Protein 3E8T (pdb70)

B-factor: mean 20.64, std 9.04, range [8.92, 62.77]

Secondary structure (DSSP, 8-state):
----BTT-HHHHHHHHHHHHHHHHT-BGGGTB--BTTEEEPPEEEEETTEEEEEEEEEEE-GGG-EEEEEEEETTTTEEEEEEEEEEEEEEEEEEEEEETTEE--EEEEEEEEEEEEEEEEEEEEEEEE-TTS-EEEEEEEEEEEEEEEEEEEEEESSBGGG-HHHHHHHHHHHHHTHHHHHHHHHHHHHHHHHHHHHHHHHHHHHHS-HHHHSB-

Solvent-accessible surface area: 11475 Å² total; per-residue (Å²): 106,76,115,4,87,11,102,62,37,82,33,9,24,49,4,66,47,112,30,24,48,95,29,2,60,10,51,108,148,89,46,2,75,72,0,28,58,0,68,9,92,96,34,68,23,98,72,54,27,12,77,20,40,1,100,126,1,78,22,126,14,14,131,56,2,69,17,67,55,0,104,14,27,87,189,136,85,32,2,62,8,45,29,44,15,90,9,23,2,92,6,55,0,41,11,18,41,109,4,23,147,48,98,8,72,11,74,10,94,17,95,22,99,24,106,36,18,50,20,63,31,34,3,34,4,66,78,67,134,64,115,156,37,57,58,14,0,22,13,94,153,53,86,22,81,51,49,3,107,59,48,1,65,31,29,20,77,77,1,24,144,55,69,150,138,90,18,63,76,1,42,72,29,6,56,136,44,48,72,90,10,12,128,64,13,16,140,28,28,32,76,8,11,14,102,26,32,24,118,3,42,68,76,39,19,43,87,25,33,14,66,115,30,3,66,158

Radius of gyration: 19.55 Å; Cα contacts (8 Å, |Δi|>4): 514; chains: 1; bounding box: 31×32×66 Å

Foldseek 3Di:
DQAEAQQPWVSVQVLCLVCFLVQQCFDVVLPFDRVAQDFFPWDWDQFPFKTKTFHRKTKHWRSVKHWPIWGQDPVQQKIKTKIWTKMKIKGWMFMATADNPGGKTFTGMKIKIFDTKMKIKMWHWDWDADPVRFTFTATDDMDMDIARPDFMAIDGPGMPNRDPVVVVVVRVVCRVCVRVSCVRPVVVVVCSSVVSVVVNVNSVRVPDGPVVHYPD

Nearest PDB structures (foldseek):
  3e8t-assembly1_A  TM=1.005E+00  e=1.505E-46  Epiphyas postvittana
  9ink-assembly1_B  TM=8.823E-01  e=1.222E-15  Schistocerca gregaria
  3a1z-assembly1_A  TM=8.242E-01  e=1.717E-13  Bombyx mori
  3a1z-assembly4_D  TM=8.289E-01  e=1.699E-12  Bombyx mori
  2rck-assembly1_A  TM=7.479E-01  e=4.244E-13  Galleria mellonella

Organism: Epiphyas postvittana (NCBI:txid65032)

Structure (mmCIF, N/CA/C/O backbone):
data_3E8T
#
_entry.id   3E8T
#
_cell.length_a   45.454
_cell.length_b   45.178
_cell.length_c   53.778
_cell.angle_alpha   90.000
_cell.angle_beta   108.840
_cell.angle_gamma   90.000
#
_symmetry.space_group_name_H-M   'P 1 21 1'
#
loop_
_entity.id
_entity.type
_entity.pdbx_description
1 polymer 'Takeout-like protein 1'
2 non-polymer Ubiquinone-8
3 water water
#
loop_
_atom_site.group_PDB
_atom_site.id
_atom_site.type_symbol
_atom_site.label_atom_id
_atom_site.label_alt_id
_atom_site.label_comp_id
_atom_site.label_asym_id
_atom_site.label_entity_id
_atom_site.label_seq_id
_atom_site.pdbx_PDB_ins_code
_atom_site.Cartn_x
_atom_site.Cartn_y
_atom_site.Cartn_z
_atom_site.occupancy
_atom_site.B_iso_or_equiv
_atom_site.auth_seq_id
_atom_site.auth_comp_id
_atom_site.auth_asym_id
_atom_site.auth_atom_id
_atom_site.pdbx_PDB_model_num
ATOM 1 N N . VAL A 1 5 ? -11.328 -18.506 -40.787 1.00 27.19 5 VAL A N 1
ATOM 2 C CA . VAL A 1 5 ? -11.574 -17.153 -40.240 1.00 26.86 5 VAL A CA 1
ATOM 3 C C . VAL A 1 5 ? -12.725 -16.529 -41.046 1.00 25.99 5 VAL A C 1
ATOM 4 O O . VAL A 1 5 ? -12.912 -16.788 -42.246 1.00 29.86 5 VAL A O 1
ATOM 8 N N . GLU A 1 6 ? -13.537 -15.741 -40.359 1.00 21.87 6 GLU A N 1
ATOM 9 C CA . GLU A 1 6 ? -14.568 -14.898 -41.005 1.00 21.07 6 GLU A CA 1
ATOM 10 C C . GLU A 1 6 ? -13.868 -13.802 -41.817 1.00 20.90 6 GLU A C 1
ATOM 11 O O . GLU A 1 6 ? -13.115 -12.990 -41.276 1.00 22.29 6 GLU A O 1
ATOM 17 N N . LYS A 1 7 ? -14.126 -13.762 -43.112 1.00 19.97 7 LYS A N 1
ATOM 18 C CA . LYS A 1 7 ? -13.525 -12.817 -44.021 1.00 21.45 7 LYS A CA 1
ATOM 19 C C . LYS A 1 7 ? -14.272 -11.508 -43.995 1.00 20.53 7 LYS A C 1
ATOM 20 O O . LYS A 1 7 ? -15.513 -11.492 -44.018 1.00 21.86 7 LYS A O 1
ATOM 26 N N . CYS A 1 8 ? -13.499 -10.422 -43.975 1.00 19.16 8 CYS A N 1
ATOM 27 C CA . CYS A 1 8 ? -13.980 -9.062 -43.798 1.00 19.10 8 CYS A CA 1
ATOM 28 C C . CYS A 1 8 ? -13.324 -8.145 -44.772 1.00 17.67 8 CYS A C 1
ATOM 29 O O . CYS A 1 8 ? -12.169 -8.316 -45.148 1.00 19.71 8 CYS A O 1
ATOM 32 N N . ASN A 1 9 ? -14.052 -7.100 -45.142 1.00 16.75 9 ASN A N 1
ATOM 33 C CA . ASN A 1 9 ? -13.431 -5.881 -45.636 1.00 16.68 9 ASN A CA 1
ATOM 34 C C . ASN A 1 9 ? -12.691 -5.254 -44.445 1.00 18.96 9 ASN A C 1
ATOM 35 O O . ASN A 1 9 ? -13.240 -5.157 -43.382 1.00 17.97 9 ASN A O 1
ATOM 40 N N . LEU A 1 10 ? -11.421 -4.920 -44.607 1.00 20.81 10 LEU A N 1
ATOM 41 C CA . LEU A 1 10 ? -10.606 -4.607 -43.400 1.00 21.81 10 LEU A CA 1
ATOM 42 C C . LEU A 1 10 ? -11.142 -3.395 -42.635 1.00 22.45 10 LEU A C 1
ATOM 43 O O . LEU A 1 10 ? -11.063 -3.353 -41.392 1.00 22.59 10 LEU A O 1
ATOM 48 N N . GLU A 1 11 ? -11.744 -2.430 -43.330 1.00 23.15 11 GLU A N 1
ATOM 49 C CA . GLU A 1 11 ? -12.257 -1.272 -42.597 1.00 25.35 11 GLU A CA 1
ATOM 50 C C . GLU A 1 11 ? -13.702 -1.399 -42.115 1.00 23.90 11 GLU A C 1
ATOM 51 O O . GLU A 1 11 ? -14.263 -0.442 -41.590 1.00 27.25 11 GLU A O 1
ATOM 57 N N . ASP A 1 12 ? -14.296 -2.577 -42.258 1.00 21.05 12 ASP A N 1
ATOM 58 C CA . ASP A 1 12 ? -15.590 -2.838 -41.659 1.00 20.32 12 ASP A CA 1
ATOM 59 C C . ASP A 1 12 ? -15.339 -3.279 -40.209 1.00 19.11 12 ASP A C 1
ATOM 60 O O . ASP A 1 12 ? -15.075 -4.446 -39.935 1.00 19.61 12 ASP A O 1
ATOM 65 N N . SER A 1 13 ? -15.400 -2.319 -39.302 1.00 19.12 13 SER A N 1
ATOM 66 C CA . SER A 1 13 ? -15.039 -2.584 -37.893 1.00 19.39 13 SER A CA 1
ATOM 67 C C . SER A 1 13 ? -15.964 -3.584 -37.232 1.00 19.53 13 SER A C 1
ATOM 68 O O . SER A 1 13 ? -15.526 -4.423 -36.461 1.00 18.96 13 SER A O 1
ATOM 71 N N . ALA A 1 14 ? -17.251 -3.563 -37.567 1.00 19.35 14 ALA A N 1
ATOM 72 C CA . ALA A 1 14 ? -18.159 -4.532 -36.952 1.00 19.14 14 ALA A CA 1
ATOM 73 C C . ALA A 1 14 ? -17.769 -5.967 -37.349 1.00 19.62 14 ALA A C 1
ATOM 74 O O . ALA A 1 14 ? -17.755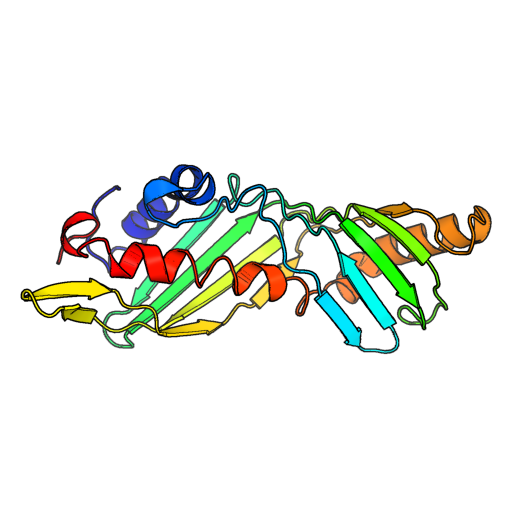 -6.874 -36.516 1.00 19.41 14 ALA A O 1
ATOM 76 N N . CYS A 1 15 ? -17.464 -6.169 -38.629 1.00 18.16 15 CYS A N 1
ATOM 77 C CA . CYS A 1 15 ? -17.024 -7.473 -39.102 1.00 17.13 15 CYS A CA 1
ATOM 78 C C . CYS A 1 15 ? -15.703 -7.862 -38.477 1.00 16.08 15 CYS A C 1
ATOM 79 O O . CYS A 1 15 ? -15.539 -9.013 -38.124 1.00 17.82 15 CYS A O 1
ATOM 82 N N . MET A 1 16 ? -14.767 -6.932 -38.468 1.00 17.15 16 MET A N 1
ATOM 83 C CA . MET A 1 16 ? -13.465 -7.261 -37.925 1.00 16.68 16 MET A CA 1
ATOM 84 C C . MET A 1 16 ? -13.504 -7.619 -36.449 1.00 16.52 16 MET A C 1
ATOM 85 O O . MET A 1 16 ? -12.771 -8.495 -35.990 1.00 17.17 16 MET A O 1
ATOM 90 N N . THR A 1 17 ? -14.364 -6.923 -35.728 1.00 15.78 17 THR A N 1
ATOM 91 C CA . THR A 1 17 ? -14.564 -7.209 -34.327 1.00 15.78 17 THR A CA 1
ATOM 92 C C . THR A 1 17 ? -15.062 -8.643 -34.140 1.00 16.66 17 THR A C 1
ATOM 93 O O . THR A 1 17 ? -14.508 -9.414 -33.343 1.00 16.55 17 THR A O 1
ATOM 97 N N . SER A 1 18 ? -16.102 -9.028 -34.903 1.00 16.64 18 SER A N 1
ATOM 98 C CA . SER A 1 18 ? -16.605 -10.390 -34.823 1.00 17.09 18 SER A CA 1
ATOM 99 C C . SER A 1 18 ? -15.560 -11.414 -35.302 1.00 16.68 18 SER A C 1
ATOM 100 O O . SER A 1 18 ? -15.481 -12.506 -34.764 1.00 17.17 18 SER A O 1
ATOM 103 N N . ALA A 1 19 ? -14.815 -11.092 -36.347 1.00 15.81 19 ALA A N 1
ATOM 104 C CA . ALA A 1 19 ? -13.831 -12.034 -36.909 1.00 16.47 19 ALA A CA 1
ATOM 105 C C . ALA A 1 19 ? -12.748 -12.303 -35.868 1.00 16.97 19 ALA A C 1
ATOM 106 O O . ALA A 1 19 ? -12.348 -13.430 -35.673 1.00 17.61 19 ALA A O 1
ATOM 108 N N . PHE A 1 20 ? -12.287 -11.254 -35.189 1.00 16.44 20 PHE A N 1
ATOM 109 C CA . PHE A 1 20 ? -11.255 -11.429 -34.158 1.00 15.87 20 PHE A CA 1
ATOM 110 C C . PHE A 1 20 ? -11.867 -12.263 -33.031 1.00 16.67 20 PHE A C 1
ATOM 111 O O . PHE A 1 20 ? -11.214 -13.191 -32.493 1.00 17.21 20 PHE A O 1
ATOM 119 N N . GLN A 1 21 ? -13.086 -11.934 -32.641 1.00 16.36 21 GLN A N 1
ATOM 120 C CA . GLN A 1 21 ? -13.754 -12.669 -31.578 1.00 16.50 21 GLN A CA 1
ATOM 121 C C . GLN A 1 21 ? -13.876 -14.170 -31.874 1.00 17.54 21 GLN A C 1
ATOM 122 O O . GLN A 1 21 ? -13.638 -14.997 -31.010 1.00 18.67 21 GLN A O 1
ATOM 128 N N A GLN A 1 22 ? -14.281 -14.539 -33.089 0.50 17.90 22 GLN A N 1
ATOM 129 N N B GLN A 1 22 ? -14.290 -14.501 -33.100 0.50 18.33 22 GLN A N 1
ATOM 130 C CA A GLN A 1 22 ? -14.536 -15.951 -33.389 0.50 18.87 22 GLN A CA 1
ATOM 131 C CA B GLN A 1 22 ? -14.552 -15.885 -33.487 0.50 18.76 22 GLN A CA 1
ATOM 132 C C A GLN A 1 22 ? -13.266 -16.742 -33.579 0.50 19.96 22 GLN A C 1
ATOM 133 C C B GLN A 1 22 ? -13.273 -16.685 -33.498 0.50 19.67 22 GLN A C 1
ATOM 134 O O A GLN A 1 22 ? -13.262 -17.953 -33.345 0.50 22.07 22 GLN A O 1
ATOM 135 O O B GLN A 1 22 ? -13.273 -17.837 -33.043 0.50 21.54 22 GLN A O 1
ATOM 146 N N . ALA A 1 23 ? -12.213 -16.075 -34.019 1.00 18.12 23 ALA A N 1
ATOM 147 C CA . ALA A 1 23 ? -10.903 -16.746 -34.164 1.00 19.55 23 ALA A CA 1
ATOM 148 C C . ALA A 1 23 ? -10.093 -16.867 -32.892 1.00 18.71 23 ALA A C 1
ATOM 149 O O . ALA A 1 23 ? -9.260 -17.771 -32.772 1.00 20.10 23 ALA A O 1
ATOM 151 N N . LEU A 1 24 ? -10.265 -15.907 -32.000 1.00 17.84 24 LEU A N 1
ATOM 152 C CA . LEU A 1 24 ? -9.437 -15.845 -30.807 1.00 17.88 24 LEU A CA 1
ATOM 153 C C . LEU A 1 24 ? -9.285 -17.180 -30.082 1.00 17.73 24 LEU A C 1
ATOM 154 O O . LEU A 1 24 ? -8.144 -17.533 -29.748 1.00 17.65 24 LEU A O 1
ATOM 159 N N . PRO A 1 25 ? -10.386 -17.864 -29.683 1.00 19.59 25 PRO A N 1
ATOM 160 C CA . PRO A 1 25 ? -10.156 -19.085 -28.871 1.00 21.82 25 PRO A CA 1
ATOM 161 C C . PRO A 1 25 ? -9.335 -20.154 -29.563 1.00 22.57 25 PRO A C 1
ATOM 162 O O . PRO A 1 25 ? -8.496 -20.822 -28.931 1.00 22.91 25 PRO A O 1
ATOM 166 N N . THR A 1 26 ? -9.515 -20.302 -30.857 1.00 22.28 26 THR A N 1
ATOM 167 C CA . THR A 1 26 ? -8.783 -21.297 -31.592 1.00 22.73 26 THR A CA 1
ATOM 168 C C . THR A 1 26 ? -7.312 -20.872 -31.716 1.00 20.13 26 THR A C 1
ATOM 169 O O . THR A 1 26 ? -6.393 -21.682 -31.553 1.00 20.97 26 THR A O 1
ATOM 173 N N . PHE A 1 27 ? -7.069 -19.589 -31.922 1.00 19.02 27 PHE A N 1
ATOM 174 C CA . PHE A 1 27 ? -5.713 -19.099 -32.020 1.00 18.36 27 PHE A CA 1
ATOM 175 C C . PHE A 1 27 ? -4.934 -19.269 -30.700 1.00 16.87 27 PHE A C 1
ATOM 176 O O . PHE A 1 27 ? -3.811 -19.771 -30.678 1.00 16.51 27 PHE A O 1
ATOM 184 N N . VAL A 1 28 ? -5.564 -18.882 -29.603 1.00 15.44 28 VAL A N 1
ATOM 185 C CA . VAL A 1 28 ? -4.861 -18.924 -28.349 1.00 16.80 28 VAL A CA 1
ATOM 186 C C . VAL A 1 28 ? -4.690 -20.346 -27.808 1.00 15.51 28 VAL A C 1
ATOM 187 O O . VAL A 1 28 ? -3.838 -20.573 -26.966 1.00 17.30 28 VAL A O 1
ATOM 191 N N . ALA A 1 29 ? -5.395 -21.313 -28.354 1.00 16.82 29 ALA A N 1
ATOM 192 C CA . ALA A 1 29 ? -5.149 -22.708 -28.032 1.00 17.45 29 ALA A CA 1
ATOM 193 C C . ALA A 1 29 ? -3.814 -23.190 -28.585 1.00 17.96 29 ALA A C 1
ATOM 194 O O . ALA A 1 29 ? -3.287 -24.199 -28.127 1.00 20.74 29 ALA A O 1
ATOM 196 N N . GLY A 1 30 ? -3.263 -22.462 -29.541 1.00 17.30 30 GLY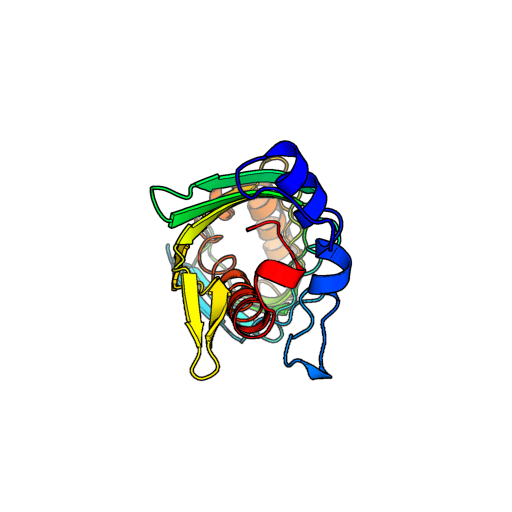 A N 1
ATOM 197 C CA . GLY A 1 30 ? -1.953 -22.781 -30.085 1.00 16.91 30 GLY A CA 1
ATOM 198 C C . GLY A 1 30 ? -2.048 -23.577 -31.375 1.00 17.63 30 GLY A C 1
ATOM 199 O O . GLY A 1 30 ? -3.061 -24.253 -31.588 1.00 17.37 30 GLY A O 1
ATOM 200 N N . LEU A 1 31 ? -1.048 -23.453 -32.243 1.00 17.28 31 LEU A N 1
ATOM 201 C CA . LEU A 1 31 ? -0.971 -24.190 -33.519 1.00 17.36 31 LEU A CA 1
ATOM 202 C C . LEU A 1 31 ? 0.470 -24.667 -33.578 1.00 18.20 31 LEU A C 1
ATOM 203 O O . LEU A 1 31 ? 1.313 -24.077 -34.230 1.00 16.36 31 LEU A O 1
ATOM 208 N N . PRO A 1 32 ? 0.768 -25.730 -32.862 1.00 19.79 32 PRO A N 1
ATOM 209 C CA . PRO A 1 32 ? 2.189 -26.096 -32.675 1.00 21.33 32 PRO A CA 1
ATOM 210 C C . PRO A 1 32 ? 2.949 -26.368 -33.959 1.00 21.27 32 PRO A C 1
ATOM 211 O O . PRO A 1 32 ? 4.097 -25.967 -34.079 1.00 20.87 32 PRO A O 1
ATOM 215 N N . ASP A 1 33 ? 2.289 -26.998 -34.914 1.00 19.89 33 ASP A N 1
ATOM 216 C CA . ASP A 1 33 ? 3.022 -27.326 -36.142 1.00 19.84 33 ASP A CA 1
ATOM 217 C C . ASP A 1 33 ? 3.383 -26.068 -36.934 1.00 19.09 33 ASP A C 1
ATOM 218 O O . ASP A 1 33 ? 4.373 -26.034 -37.679 1.00 18.39 33 ASP A O 1
ATOM 223 N N . HIS A 1 34 ? 2.624 -25.008 -36.714 1.00 16.71 34 HIS A N 1
ATOM 224 C CA . HIS A 1 34 ? 2.883 -23.721 -37.347 1.00 17.20 34 HIS A CA 1
ATOM 225 C C . HIS A 1 34 ? 3.778 -22.841 -36.519 1.00 16.88 34 HIS A C 1
ATOM 226 O O . HIS A 1 34 ? 4.008 -21.688 -36.889 1.00 18.00 34 HIS A O 1
ATOM 233 N N . GLY A 1 35 ? 4.258 -23.349 -35.389 1.00 16.31 35 GLY A N 1
ATOM 234 C CA . GLY A 1 35 ? 5.146 -22.567 -34.536 1.00 17.89 35 GLY A CA 1
ATOM 235 C C . GLY A 1 35 ? 4.439 -21.538 -33.664 1.00 17.87 35 GLY A C 1
ATOM 236 O O . GLY A 1 35 ? 5.089 -20.596 -33.224 1.00 20.22 35 GLY A O 1
ATOM 237 N N . VAL A 1 36 ? 3.134 -21.701 -33.444 1.00 16.11 36 VAL A N 1
ATOM 238 C CA . VAL A 1 36 ? 2.339 -20.784 -32.607 1.00 16.41 36 VAL A CA 1
ATOM 239 C C . VAL A 1 36 ? 2.115 -21.454 -31.271 1.00 16.63 36 VAL A C 1
ATOM 240 O O . VAL A 1 36 ? 1.425 -22.474 -31.179 1.00 16.80 36 VAL A O 1
ATOM 244 N N . GLU A 1 37 ? 2.674 -20.831 -30.246 1.00 17.54 37 GLU A N 1
ATOM 245 C CA . GLU A 1 37 ? 2.654 -21.357 -28.911 1.00 19.33 37 GLU A CA 1
ATOM 246 C C . GLU A 1 37 ? 1.265 -21.226 -28.269 1.00 17.71 37 GLU A C 1
ATOM 247 O O . GLU A 1 37 ? 0.455 -20.416 -28.698 1.00 18.59 37 GLU A O 1
ATOM 253 N N . VAL A 1 38 ? 0.967 -22.046 -27.271 1.00 17.54 38 VAL A N 1
ATOM 254 C CA . VAL A 1 38 ? -0.272 -21.925 -26.526 1.00 17.88 38 VAL A CA 1
ATOM 255 C C . VAL A 1 38 ? -0.281 -20.587 -25.768 1.00 17.02 38 VAL A C 1
ATOM 256 O O . VAL A 1 38 ? 0.692 -20.204 -25.134 1.00 17.33 38 VAL A O 1
ATOM 260 N N . MET A 1 39 ? -1.377 -19.851 -25.862 1.00 15.58 39 MET A N 1
ATOM 261 C CA . MET A 1 39 ? -1.509 -18.547 -25.194 1.00 15.91 39 MET A CA 1
ATOM 262 C C . MET A 1 39 ? -2.571 -18.520 -24.131 1.00 14.60 39 MET A C 1
ATOM 263 O O . MET A 1 39 ? -2.805 -17.483 -23.526 1.00 15.04 39 MET A O 1
ATOM 268 N N . ASP A 1 40 ? -3.224 -19.653 -23.874 1.00 15.06 40 ASP A N 1
ATOM 269 C CA . ASP A 1 40 ? -4.097 -19.815 -22.700 1.00 16.20 40 ASP A CA 1
ATOM 270 C C . ASP A 1 40 ? -4.076 -21.310 -22.383 1.00 17.60 40 ASP A C 1
ATOM 271 O O . ASP A 1 40 ? -4.726 -22.100 -23.066 1.00 20.40 40 ASP A O 1
ATOM 276 N N . VAL A 1 41 ? -3.265 -21.736 -21.431 1.00 16.38 41 VAL A N 1
ATOM 277 C CA . VAL A 1 41 ? -2.496 -20.939 -20.479 1.00 14.67 41 VAL A CA 1
ATOM 278 C C . VAL A 1 41 ? -1.208 -20.521 -21.136 1.00 14.11 41 VAL A C 1
ATOM 279 O O . VAL A 1 41 ? -0.522 -21.332 -21.761 1.00 16.23 41 VAL A O 1
ATOM 283 N N . LEU A 1 42 ? -0.880 -19.250 -21.058 1.00 13.36 42 LEU A N 1
ATOM 284 C CA . LEU A 1 42 ? 0.372 -18.712 -21.575 1.00 13.23 42 LEU A CA 1
ATOM 285 C C . LEU A 1 42 ? 1.482 -18.843 -20.566 1.00 13.19 42 LEU A C 1
ATOM 286 O O . LEU A 1 42 ? 1.333 -18.399 -19.441 1.00 13.39 42 LEU A O 1
ATOM 291 N N . ASP A 1 43 ? 2.583 -19.480 -20.983 1.00 13.89 43 ASP A N 1
ATOM 292 C CA A ASP A 1 43 ? 3.772 -19.533 -20.162 0.50 13.59 43 ASP A CA 1
ATOM 293 C CA B ASP A 1 43 ? 3.787 -19.512 -20.166 0.50 13.68 43 ASP A CA 1
ATOM 294 C C . ASP A 1 43 ? 4.553 -18.236 -20.338 1.00 14.87 43 ASP A C 1
ATOM 295 O O . ASP A 1 43 ? 4.845 -17.818 -21.438 1.00 17.56 43 ASP A O 1
ATOM 304 N N . LEU A 1 44 ? 4.837 -17.580 -19.235 1.00 13.42 44 LEU A N 1
ATOM 305 C CA . LEU A 1 44 ? 5.629 -16.361 -19.243 1.00 14.18 44 LEU A CA 1
ATOM 306 C C . LEU A 1 44 ? 7.086 -16.703 -19.013 1.00 15.58 44 LEU A C 1
ATOM 307 O O . LEU A 1 44 ? 7.400 -17.510 -18.135 1.00 17.51 44 LEU A O 1
ATOM 312 N N . ASP A 1 45 ? 7.987 -16.067 -19.728 1.00 14.34 45 ASP A N 1
ATOM 313 C CA . ASP A 1 45 ? 9.387 -16.239 -19.430 1.00 14.52 45 ASP A CA 1
ATOM 314 C C . ASP A 1 45 ? 9.656 -15.645 -18.043 1.00 13.72 45 ASP A C 1
ATOM 315 O O . ASP A 1 45 ? 8.994 -14.722 -17.608 1.00 16.02 45 ASP A O 1
ATOM 320 N N . ASP A 1 46 ? 10.654 -16.162 -17.363 1.00 14.77 46 ASP A N 1
ATOM 321 C CA . ASP A 1 46 ? 11.046 -15.664 -16.059 1.00 15.44 46 ASP A CA 1
ATOM 322 C C . ASP A 1 46 ? 11.347 -14.200 -16.147 1.00 15.37 46 ASP A C 1
ATOM 323 O O . ASP A 1 46 ? 11.970 -13.746 -17.123 1.00 18.59 46 ASP A O 1
ATOM 328 N N . PHE A 1 47 ? 10.870 -13.420 -15.181 1.00 13.99 47 PHE A N 1
ATOM 329 C CA . PHE A 1 47 ? 11.137 -11.995 -15.223 1.00 14.95 47 PHE A CA 1
ATOM 330 C C . PHE A 1 47 ? 11.271 -11.425 -13.829 1.00 13.53 47 PHE A C 1
ATOM 331 O O . PHE A 1 47 ? 10.892 -12.055 -12.859 1.00 12.97 47 PHE A O 1
ATOM 339 N N . ALA A 1 48 ? 11.809 -10.221 -13.794 1.00 13.95 48 ALA A N 1
ATOM 340 C CA . ALA A 1 48 ? 11.986 -9.508 -12.553 1.00 13.66 48 ALA A CA 1
ATOM 341 C C . ALA A 1 48 ? 11.787 -8.029 -12.777 1.00 12.90 48 ALA A C 1
ATOM 342 O O . ALA A 1 48 ? 11.942 -7.527 -13.911 1.00 15.69 48 ALA A O 1
ATOM 344 N N . PHE A 1 49 ? 11.457 -7.303 -11.710 1.00 12.53 49 PHE A N 1
ATOM 345 C CA . PHE A 1 49 ? 11.441 -5.855 -11.773 1.00 12.61 49 PHE A CA 1
ATOM 346 C C . PHE A 1 49 ? 11.821 -5.271 -10.416 1.00 12.81 49 PHE A C 1
ATOM 347 O O . PHE A 1 49 ? 11.757 -5.943 -9.406 1.00 13.22 49 PHE A O 1
ATOM 355 N N . ASP A 1 50 ? 12.294 -4.037 -10.462 1.00 13.23 50 ASP A N 1
ATOM 356 C CA . ASP A 1 50 ? 12.668 -3.278 -9.298 1.00 12.92 50 ASP A CA 1
ATOM 357 C C . ASP A 1 50 ? 12.077 -1.892 -9.565 1.00 13.29 50 ASP A C 1
ATOM 358 O O . ASP A 1 50 ? 12.620 -1.112 -10.347 1.00 14.85 50 ASP A O 1
ATOM 363 N N . LEU A 1 51 ? 10.916 -1.631 -8.976 1.00 11.84 51 LEU A N 1
ATOM 364 C CA . LEU A 1 51 ? 10.109 -0.437 -9.218 1.00 11.69 51 LEU A CA 1
ATOM 365 C C . LEU A 1 51 ? 9.484 0.078 -7.948 1.00 11.29 51 LEU A C 1
ATOM 366 O O . LEU A 1 51 ? 8.940 -0.699 -7.163 1.00 11.63 51 LEU A O 1
ATOM 371 N N . SER A 1 52 ? 9.550 1.386 -7.727 1.00 12.24 52 SER A N 1
ATOM 372 C CA . SER A 1 52 ? 8.864 2.000 -6.619 1.00 13.29 52 SER A CA 1
ATOM 373 C C . SER A 1 52 ? 9.215 1.391 -5.267 1.00 14.05 52 SER A C 1
ATOM 374 O O . SER A 1 52 ? 8.405 1.397 -4.357 1.00 15.61 52 SER A O 1
ATOM 377 N N . GLY A 1 53 ? 10.433 0.875 -5.139 1.00 12.23 53 GLY A N 1
ATOM 378 C CA . GLY A 1 53 ? 10.859 0.265 -3.900 1.00 12.84 53 GLY A CA 1
ATOM 379 C C . GLY A 1 53 ? 10.601 -1.237 -3.755 1.00 11.40 53 GLY A C 1
ATOM 380 O O . GLY A 1 53 ? 11.053 -1.798 -2.770 1.00 11.65 53 GLY A O 1
ATOM 381 N N . LEU A 1 54 ? 9.885 -1.833 -4.697 1.00 10.89 54 LEU A N 1
ATOM 382 C CA . LEU A 1 54 ? 9.589 -3.255 -4.686 1.00 10.29 54 LEU A CA 1
ATOM 383 C C . LEU A 1 54 ? 10.536 -3.991 -5.614 1.00 9.64 54 LEU A C 1
ATOM 384 O O . LEU A 1 54 ? 10.628 -3.649 -6.798 1.00 11.63 54 LEU A O 1
ATOM 389 N N . GLN A 1 55 ? 11.196 -5.015 -5.089 1.00 10.00 55 GLN A N 1
ATOM 390 C CA . GLN A 1 55 ? 11.919 -5.965 -5.897 1.00 9.70 55 GLN A CA 1
ATOM 391 C C . GLN A 1 55 ? 11.117 -7.248 -6.021 1.00 10.23 55 GLN A C 1
ATOM 392 O O . GLN A 1 55 ? 10.801 -7.866 -5.011 1.00 12.00 55 GLN A O 1
ATOM 398 N N . PHE A 1 56 ? 10.763 -7.619 -7.245 1.00 10.13 56 PHE A N 1
ATOM 399 C CA . PHE A 1 56 ? 9.873 -8.737 -7.502 1.00 10.10 56 PHE A CA 1
ATOM 400 C C . PHE A 1 56 ? 10.430 -9.630 -8.584 1.00 10.53 56 PHE A C 1
ATOM 401 O O . PHE A 1 56 ? 10.989 -9.136 -9.557 1.00 13.36 56 PHE A O 1
ATOM 409 N N . THR A 1 57 ? 10.274 -10.942 -8.411 1.00 9.95 57 THR A N 1
ATOM 410 C CA . THR A 1 57 ? 10.583 -11.889 -9.452 1.00 10.70 57 THR A CA 1
ATOM 411 C C . THR A 1 57 ? 9.403 -12.841 -9.623 1.00 10.56 57 THR A C 1
ATOM 412 O O . THR A 1 57 ? 8.688 -13.149 -8.652 1.00 10.84 57 THR A O 1
ATOM 416 N N . LEU A 1 58 ? 9.207 -13.320 -10.856 1.00 10.54 58 LEU A N 1
ATOM 417 C CA . LEU A 1 58 ? 8.232 -14.362 -11.113 1.00 11.28 58 LEU A CA 1
ATOM 418 C C . LEU A 1 58 ? 8.829 -15.385 -12.051 1.00 12.17 58 LEU A C 1
ATOM 419 O O . LEU A 1 58 ? 9.276 -15.030 -13.161 1.00 13.13 58 LEU A O 1
ATOM 424 N N . LYS A 1 59 ? 8.834 -16.629 -11.582 1.00 11.79 59 LYS A N 1
ATOM 425 C CA . LYS A 1 59 ? 9.334 -17.744 -12.380 1.00 12.77 59 LYS A CA 1
ATOM 426 C C . LYS A 1 59 ? 8.168 -18.713 -12.582 1.00 11.64 59 LYS A C 1
ATOM 427 O O . LYS A 1 59 ? 7.252 -18.776 -11.769 1.00 12.43 59 LYS A O 1
ATOM 433 N N . GLU A 1 60 ? 8.220 -19.482 -13.659 1.00 12.74 60 GLU A N 1
ATOM 434 C CA A GLU A 1 60 ? 7.118 -20.404 -13.935 0.50 14.13 60 GLU A CA 1
ATOM 435 C CA B GLU A 1 60 ? 7.125 -20.350 -14.082 0.50 14.12 60 GLU A CA 1
ATOM 436 C C . GLU A 1 60 ? 5.803 -19.638 -14.101 1.00 12.94 60 GLU A C 1
ATOM 437 O O . GLU A 1 60 ? 4.756 -20.162 -13.744 1.00 14.46 60 GLU A O 1
ATOM 448 N N . GLY A 1 61 ? 5.877 -18.417 -14.605 1.00 13.22 61 GLY A N 1
ATOM 449 C CA . GLY A 1 61 ? 4.674 -17.619 -14.653 1.00 12.34 61 GLY A CA 1
ATOM 450 C C . GLY A 1 61 ? 3.678 -18.141 -15.671 1.00 11.84 61 GLY A C 1
ATOM 451 O O . GLY A 1 61 ? 4.056 -18.659 -16.719 1.00 12.80 61 GLY A O 1
ATOM 452 N N . LYS A 1 62 ? 2.404 -17.998 -15.350 1.00 11.56 62 LYS A N 1
ATOM 453 C CA . LYS A 1 62 ? 1.316 -18.453 -16.161 1.00 12.75 62 LYS A CA 1
ATOM 454 C C . LYS A 1 62 ? 0.218 -17.414 -16.202 1.00 13.57 62 LYS A C 1
ATOM 455 O O . LYS A 1 62 ? -0.187 -16.917 -15.165 1.00 16.32 62 LYS A O 1
ATOM 461 N N . LEU A 1 63 ? -0.289 -17.155 -17.386 1.00 12.90 63 LEU A N 1
ATOM 462 C CA . LEU A 1 63 ? -1.432 -16.250 -17.583 1.00 12.17 63 LEU A CA 1
ATOM 463 C C . LEU A 1 63 ? -2.602 -17.053 -18.132 1.00 12.78 63 LEU A C 1
ATOM 464 O O . LEU A 1 63 ? -2.493 -17.627 -19.222 1.00 13.87 63 LEU A O 1
ATOM 469 N N . LYS A 1 64 ? -3.698 -17.096 -17.366 1.00 13.26 64 LYS A N 1
ATOM 470 C CA . LYS A 1 64 ? -4.902 -17.779 -17.778 1.00 14.67 64 LYS A CA 1
ATOM 471 C C . LYS A 1 64 ? -5.977 -16.765 -18.036 1.00 14.13 64 LYS A C 1
ATOM 472 O O . LYS A 1 64 ? -6.108 -15.789 -17.303 1.00 15.22 64 LYS A O 1
ATOM 478 N N . GLY A 1 65 ? -6.768 -16.994 -19.073 1.00 14.57 65 GLY A N 1
ATOM 479 C CA . GLY A 1 65 ? -7.983 -16.254 -19.323 1.00 15.30 65 GLY A CA 1
ATOM 480 C C . GLY A 1 65 ? -8.134 -15.651 -20.698 1.00 14.73 65 GLY A C 1
ATOM 481 O O . GLY A 1 65 ? -9.244 -15.206 -21.057 1.00 15.62 65 GLY A O 1
ATOM 482 N N . LEU A 1 66 ? -7.073 -15.637 -21.525 1.00 14.73 66 LEU A N 1
ATOM 483 C CA A LEU A 1 66 ? -7.194 -15.015 -22.854 0.50 16.01 66 LEU A CA 1
ATOM 484 C CA B LEU A 1 66 ? -7.207 -15.024 -22.861 0.50 15.80 66 LEU A CA 1
ATOM 485 C C . LEU A 1 66 ? -8.262 -15.690 -23.728 1.00 16.14 66 LEU A C 1
ATOM 486 O O . LEU A 1 66 ? -8.858 -15.034 -24.552 1.00 16.98 66 LEU A O 1
ATOM 495 N N . LYS A 1 67 ? -8.502 -16.986 -23.547 1.00 15.84 67 LYS A N 1
ATOM 496 C CA A LYS A 1 67 ? -9.511 -17.718 -24.343 0.50 17.91 67 LYS A CA 1
ATOM 497 C CA B LYS A 1 67 ? -9.471 -17.633 -24.448 0.50 17.56 67 LYS A CA 1
ATOM 498 C C . LYS A 1 67 ? -10.871 -17.065 -24.208 1.00 17.98 67 LYS A C 1
ATOM 499 O O . LYS A 1 67 ? -11.712 -17.170 -25.109 1.00 19.59 67 LYS A O 1
ATOM 510 N N . GLY A 1 68 ? -11.123 -16.480 -23.040 1.00 17.08 68 GLY A N 1
ATOM 511 C CA . GLY A 1 68 ? -12.409 -15.898 -22.673 1.00 17.31 68 GLY A CA 1
ATOM 512 C C . GLY A 1 68 ? -12.534 -14.418 -22.904 1.00 16.93 68 GLY A C 1
ATOM 513 O O . GLY A 1 68 ? -13.527 -13.800 -22.502 1.00 19.75 68 GLY A O 1
ATOM 514 N N . ALA A 1 69 ? -11.536 -13.838 -23.559 1.00 15.24 69 ALA A N 1
ATOM 515 C CA . ALA A 1 69 ? -11.556 -12.412 -23.790 1.00 15.44 69 ALA A CA 1
ATOM 516 C C . ALA A 1 69 ? -12.707 -11.999 -24.700 1.00 14.67 69 ALA A C 1
ATOM 517 O O . ALA A 1 69 ? -13.072 -12.742 -25.609 1.00 16.39 69 ALA A O 1
ATOM 519 N N . VAL A 1 70 ? -13.253 -10.820 -24.416 1.00 14.21 70 VAL A N 1
ATOM 520 C CA . VAL A 1 70 ? -14.326 -10.210 -25.205 1.00 14.36 70 VAL A CA 1
ATOM 521 C C . VAL A 1 70 ? -13.698 -9.082 -25.993 1.00 14.58 70 VAL A C 1
ATOM 522 O O . VAL A 1 70 ? -13.094 -8.168 -25.423 1.00 16.43 70 VAL A O 1
ATOM 526 N N . ILE A 1 71 ? -13.811 -9.135 -27.323 1.00 15.21 71 ILE A N 1
ATOM 527 C CA . ILE A 1 71 ? -13.310 -8.110 -28.194 1.00 15.68 71 ILE A CA 1
ATOM 528 C C . ILE A 1 71 ? -14.347 -7.011 -28.293 1.00 16.50 71 ILE A C 1
ATOM 529 O O . ILE A 1 71 ? -15.449 -7.230 -28.785 1.00 18.48 71 ILE A O 1
ATOM 534 N N . ASP A 1 72 ? -14.004 -5.811 -27.859 1.00 15.41 72 ASP A N 1
ATOM 535 C CA . ASP A 1 72 ? -14.909 -4.685 -27.866 1.00 16.92 72 ASP A CA 1
ATOM 536 C C . ASP A 1 72 ? -14.916 -3.973 -29.192 1.00 17.24 72 ASP A C 1
ATOM 537 O O . ASP A 1 72 ? -15.990 -3.551 -29.655 1.00 19.71 72 ASP A O 1
ATOM 542 N N . ASN A 1 73 ? -13.756 -3.829 -29.811 1.00 16.90 73 ASN A N 1
ATOM 543 C CA . ASN A 1 73 ? -13.629 -3.155 -31.071 1.00 16.67 73 ASN A CA 1
ATOM 544 C C . ASN A 1 73 ? -12.316 -3.458 -31.758 1.00 15.57 73 ASN A C 1
ATOM 545 O O . ASN A 1 73 ? -11.309 -3.566 -31.096 1.00 16.73 73 ASN A O 1
ATOM 550 N N . VAL A 1 74 ? -12.355 -3.532 -33.085 1.00 16.58 74 VAL A N 1
ATOM 551 C CA . VAL A 1 74 ? -11.190 -3.602 -33.942 1.00 16.35 74 VAL A CA 1
ATOM 552 C C . VAL A 1 74 ? -11.334 -2.517 -34.995 1.00 16.19 74 VAL A C 1
ATOM 553 O O . VAL A 1 74 ? -12.370 -2.485 -35.687 1.00 20.38 74 VAL A O 1
ATOM 557 N N . LYS A 1 75 ? -10.372 -1.594 -35.065 1.00 18.03 75 LYS A N 1
ATOM 558 C CA . LYS A 1 75 ? -10.359 -0.528 -36.079 1.00 19.04 75 LYS A CA 1
ATOM 559 C C . LYS A 1 75 ? -9.048 -0.626 -36.815 1.00 18.22 75 LYS A C 1
ATOM 560 O O . LYS A 1 75 ? -7.950 -0.416 -36.257 1.00 19.21 75 LYS A O 1
ATOM 566 N N . TRP A 1 76 ? -9.153 -1.052 -38.056 1.00 20.16 76 TRP A N 1
ATOM 567 C CA . TRP A 1 76 ? -8.042 -1.243 -38.910 1.00 22.12 76 TRP A CA 1
ATOM 568 C C . TRP A 1 76 ? -7.996 0.007 -39.776 1.00 24.06 76 TRP A C 1
ATOM 569 O O . TRP A 1 76 ? -8.949 0.271 -40.505 1.00 26.23 76 TRP A O 1
ATOM 580 N N . ASP A 1 77 ? -6.950 0.815 -39.638 1.00 25.79 77 ASP A N 1
ATOM 581 C CA . ASP A 1 77 ? -6.796 2.072 -40.361 1.00 27.95 77 ASP A CA 1
ATOM 582 C C . ASP A 1 77 ? -5.789 1.930 -41.495 1.00 28.71 77 ASP A C 1
ATOM 583 O O . ASP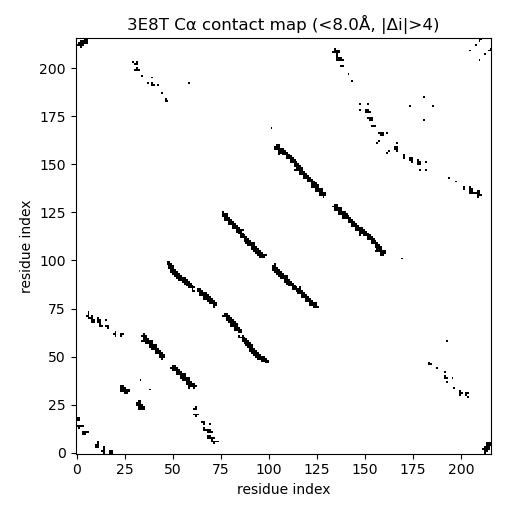 A 1 77 ? -4.585 1.970 -41.266 1.00 27.13 77 ASP A O 1
ATOM 588 N N . LEU A 1 78 ? -6.288 1.790 -42.721 1.00 29.51 78 LEU A N 1
ATOM 589 C CA . LEU A 1 78 ? -5.430 1.590 -43.893 1.00 31.06 78 LEU A CA 1
ATOM 590 C C . LEU A 1 78 ? -4.540 2.798 -44.233 1.00 31.81 78 LEU A C 1
ATOM 591 O O . LEU A 1 78 ? -3.483 2.623 -44.838 1.00 35.39 78 LEU A O 1
ATOM 596 N N . LYS A 1 79 ? -4.919 4.001 -43.812 1.00 32.89 79 LYS A N 1
ATOM 597 C CA . LYS A 1 79 ? -4.131 5.207 -44.107 1.00 33.21 79 LYS A CA 1
ATOM 598 C C . LYS A 1 79 ? -2.877 5.324 -43.230 1.00 33.19 79 LYS A C 1
ATOM 599 O O . LYS A 1 79 ? -1.760 5.552 -43.722 1.00 31.84 79 LYS A O 1
ATOM 605 N N . LYS A 1 80 ? -3.079 5.142 -41.926 1.00 30.83 80 LYS A N 1
ATOM 606 C CA . LYS A 1 80 ? -2.018 5.186 -40.947 1.00 29.92 80 LYS A CA 1
ATOM 607 C C . LYS A 1 80 ? -1.243 3.860 -40.874 1.00 26.11 80 LYS A C 1
ATOM 608 O O . LYS A 1 80 ? -0.137 3.833 -40.336 1.00 26.81 80 LYS A O 1
ATOM 614 N N . LYS A 1 81 ? -1.827 2.805 -41.428 1.00 23.66 81 LYS A N 1
ATOM 615 C CA . LYS A 1 81 ? -1.346 1.429 -41.325 1.00 22.87 81 LYS A CA 1
ATOM 616 C C . LYS A 1 81 ? -1.154 1.025 -39.862 1.00 19.11 81 LYS A C 1
ATOM 617 O O . LYS A 1 81 ? -0.105 0.550 -39.434 1.00 16.92 81 LYS A O 1
ATOM 623 N N . ASN A 1 82 ? -2.198 1.254 -39.093 1.00 17.87 82 ASN A N 1
ATOM 624 C CA . ASN A 1 82 ? -2.255 0.852 -37.688 1.00 18.52 82 ASN A CA 1
ATOM 625 C C . ASN A 1 82 ? -3.563 0.093 -37.483 1.00 16.90 82 ASN A C 1
ATOM 626 O O . ASN A 1 82 ? -4.536 0.302 -38.197 1.00 18.30 82 ASN A O 1
ATOM 631 N N . ILE A 1 83 ? -3.564 -0.773 -36.477 1.00 16.43 83 ILE A N 1
ATOM 632 C CA . ILE A 1 83 ? -4.734 -1.521 -36.038 1.00 16.86 83 ILE A CA 1
ATOM 633 C C . ILE A 1 83 ? -4.924 -1.236 -34.547 1.00 16.28 83 ILE A C 1
ATOM 634 O O . ILE A 1 83 ? -3.972 -1.396 -33.793 1.00 16.04 83 ILE A O 1
ATOM 639 N N . GLU A 1 84 ? -6.122 -0.829 -34.133 1.00 16.46 84 GLU A N 1
ATOM 640 C CA . GLU A 1 84 ? -6.444 -0.631 -32.725 1.00 17.83 84 GLU A CA 1
ATOM 641 C C . GLU A 1 84 ? -7.429 -1.684 -32.299 1.00 16.23 84 GLU A C 1
ATOM 642 O O . GLU A 1 84 ? -8.486 -1.840 -32.936 1.00 18.72 84 GLU A O 1
ATOM 648 N N . VAL A 1 85 ? -7.076 -2.415 -31.225 1.00 15.27 85 VAL A N 1
ATOM 649 C CA . VAL A 1 85 ? -7.898 -3.471 -30.671 1.00 16.04 85 VAL A CA 1
ATOM 650 C C . VAL A 1 85 ? -8.174 -3.161 -29.192 1.00 16.17 85 VAL A C 1
ATOM 651 O O . VAL A 1 85 ? -7.246 -2.984 -28.391 1.00 17.33 85 VAL A O 1
ATOM 655 N N . ASP A 1 86 ? -9.454 -3.086 -28.860 1.00 15.50 86 ASP A N 1
ATOM 656 C CA . ASP A 1 86 ? -9.902 -2.889 -27.490 1.00 14.58 86 ASP A CA 1
ATOM 657 C C . ASP A 1 86 ? -10.583 -4.170 -27.053 1.00 14.34 86 ASP A C 1
ATOM 658 O O . ASP A 1 86 ? -11.444 -4.690 -27.759 1.00 15.94 86 ASP A O 1
ATOM 663 N N . PHE A 1 87 ? -10.182 -4.724 -25.915 1.00 14.24 87 PHE A N 1
ATOM 664 C CA . PHE A 1 87 ? -10.810 -5.932 -25.402 1.00 13.39 87 PHE A CA 1
ATOM 665 C C . PHE A 1 87 ? -10.754 -5.970 -23.888 1.00 12.70 87 PHE A C 1
ATOM 666 O O . PHE A 1 87 ? -10.053 -5.166 -23.272 1.00 13.95 87 PHE A O 1
ATOM 674 N N . HIS A 1 88 ? -11.463 -6.911 -23.301 1.00 13.23 88 HIS A N 1
ATOM 675 C CA . HIS A 1 88 ? -11.427 -7.079 -21.867 1.00 14.06 88 HIS A CA 1
ATOM 676 C C . HIS A 1 88 ? -11.607 -8.520 -21.477 1.00 14.55 88 HIS A C 1
ATOM 677 O O . HIS A 1 88 ? -12.050 -9.347 -22.278 1.00 15.53 88 HIS A O 1
ATOM 684 N N . LEU A 1 89 ? -11.194 -8.838 -20.239 1.00 14.37 89 LEU A N 1
ATOM 685 C CA . LEU A 1 89 ? -11.276 -10.205 -19.743 1.00 14.56 89 LEU A CA 1
ATOM 686 C C . LEU A 1 89 ? -11.070 -10.249 -18.242 1.00 13.92 89 LEU A C 1
ATOM 687 O O . LEU A 1 89 ? -10.659 -9.249 -17.645 1.00 14.62 89 LEU A O 1
ATOM 692 N N . ASP A 1 90 ? -11.444 -11.366 -17.651 1.00 15.48 90 ASP A N 1
ATOM 693 C CA . ASP A 1 90 ? -10.943 -11.773 -16.360 1.00 14.24 90 ASP A CA 1
ATOM 694 C C . ASP A 1 90 ? -9.734 -12.630 -16.566 1.00 14.94 90 ASP A C 1
ATOM 695 O O . ASP A 1 90 ? -9.709 -13.435 -17.484 1.00 18.50 90 ASP A O 1
ATOM 700 N N . ALA A 1 91 ? -8.709 -12.465 -15.733 1.00 14.48 91 ALA A N 1
ATOM 701 C CA . ALA A 1 91 ? -7.494 -13.239 -15.915 1.00 13.87 91 ALA A CA 1
ATOM 702 C C . ALA A 1 91 ? -6.897 -13.601 -14.592 1.00 13.88 91 ALA A C 1
ATOM 703 O O . ALA A 1 91 ? -7.212 -13.002 -13.565 1.00 14.41 91 ALA A O 1
ATOM 705 N N . THR A 1 92 ? -6.028 -14.589 -14.635 1.00 12.17 92 THR A N 1
ATOM 706 C CA A THR A 1 92 ? -5.259 -14.955 -13.463 0.50 12.35 92 THR A CA 1
ATOM 707 C CA B THR A 1 92 ? -5.263 -14.950 -13.484 0.50 12.50 92 THR A CA 1
ATOM 708 C C . THR A 1 92 ? -3.793 -15.039 -13.867 1.00 11.84 92 THR A C 1
ATOM 709 O O . THR A 1 92 ? -3.468 -15.521 -14.942 1.00 13.17 92 THR A O 1
ATOM 716 N N . VAL A 1 93 ? -2.924 -14.564 -12.990 1.00 11.66 93 VAL A N 1
ATOM 717 C CA . VAL A 1 93 ? -1.463 -14.701 -13.135 1.00 12.17 93 VAL A CA 1
ATOM 718 C C . VAL A 1 93 ? -0.953 -15.512 -11.951 1.00 11.61 93 VAL A C 1
ATOM 719 O O . VAL A 1 93 ? -1.256 -15.183 -10.812 1.00 12.03 93 VAL A O 1
ATOM 723 N N . LYS A 1 94 ? -0.252 -16.588 -12.255 1.00 12.14 94 LYS A N 1
ATOM 724 C CA . LYS A 1 94 ? 0.284 -17.475 -11.250 1.00 12.82 94 LYS A CA 1
ATOM 725 C C . LYS A 1 94 ? 1.758 -17.684 -11.441 1.00 12.30 94 LYS A C 1
ATOM 726 O O . LYS A 1 94 ? 2.287 -17.462 -12.519 1.00 13.64 94 LYS A O 1
ATOM 732 N N . GLY A 1 95 ? 2.431 -18.138 -10.404 1.00 11.60 95 GLY A N 1
ATOM 733 C CA . GLY A 1 95 ? 3.814 -18.532 -10.539 1.00 12.09 95 GLY A CA 1
ATOM 734 C C . GLY A 1 95 ? 4.550 -18.491 -9.225 1.00 10.74 95 GLY A C 1
ATOM 735 O O . GLY A 1 95 ? 3.956 -18.243 -8.181 1.00 11.49 95 GLY A O 1
ATOM 736 N N . HIS A 1 96 ? 5.840 -18.791 -9.279 1.00 10.10 96 HIS A N 1
ATOM 737 C CA . HIS A 1 96 ? 6.703 -18.753 -8.113 1.00 10.55 96 HIS A CA 1
ATOM 738 C C . HIS A 1 96 ? 7.312 -17.377 -8.006 1.00 9.70 96 HIS A C 1
ATOM 739 O O . HIS A 1 96 ? 8.065 -16.959 -8.909 1.00 10.92 96 HIS A O 1
ATOM 746 N N . TYR A 1 97 ? 6.937 -16.637 -6.962 1.00 9.87 97 TYR A N 1
ATOM 747 C CA . TYR A 1 97 ? 7.389 -15.253 -6.818 1.00 9.96 97 TYR A CA 1
ATOM 748 C C . TYR A 1 97 ? 8.394 -15.109 -5.692 1.00 9.70 97 TYR A C 1
ATOM 749 O O . TYR A 1 97 ? 8.463 -15.918 -4.777 1.00 10.35 97 TYR A O 1
ATOM 758 N N . THR A 1 98 ? 9.149 -14.015 -5.813 1.00 9.86 98 THR A N 1
ATOM 759 C CA . THR A 1 98 ? 9.880 -13.494 -4.670 1.00 10.77 98 THR A CA 1
ATOM 760 C C . THR A 1 98 ? 9.584 -12.017 -4.563 1.00 10.57 98 THR A C 1
ATOM 761 O O . THR A 1 98 ? 9.327 -11.350 -5.576 1.00 10.84 98 THR A O 1
ATOM 765 N N . ALA A 1 99 ? 9.598 -11.507 -3.340 1.00 9.86 99 ALA A N 1
ATOM 766 C CA . ALA A 1 99 ? 9.385 -10.102 -3.097 1.00 11.14 99 ALA A CA 1
ATOM 767 C C . ALA A 1 99 ? 10.344 -9.637 -2.004 1.00 11.32 99 ALA A C 1
ATOM 768 O O . ALA A 1 99 ? 10.570 -10.326 -0.996 1.00 12.25 99 ALA A O 1
ATOM 770 N N . GLY A 1 100 ? 10.815 -8.390 -2.149 1.00 10.00 100 GLY A N 1
ATOM 771 C CA . GLY A 1 100 ? 11.615 -7.750 -1.156 1.00 9.75 100 GLY A CA 1
ATOM 772 C C . GLY A 1 100 ? 11.449 -6.241 -1.268 1.00 9.62 100 GLY A C 1
ATOM 773 O O . GLY A 1 100 ? 10.909 -5.746 -2.252 1.00 10.23 100 GLY A O 1
ATOM 774 N N . GLY A 1 101 ? 11.942 -5.517 -0.279 1.00 10.01 101 GLY A N 1
ATOM 775 C CA . GLY A 1 101 ? 11.850 -4.067 -0.309 1.00 10.70 101 GLY A CA 1
ATOM 776 C C . GLY A 1 101 ? 10.560 -3.634 0.377 1.00 10.96 101 GLY A C 1
ATOM 777 O O . GLY A 1 101 ? 10.248 -4.006 1.519 1.00 10.76 101 GLY A O 1
ATOM 778 N N . ARG A 1 102 ? 9.749 -2.880 -0.346 1.00 12.16 102 ARG A N 1
ATOM 779 C CA . ARG A 1 102 ? 8.503 -2.393 0.207 1.00 13.67 102 ARG A CA 1
ATOM 780 C C . ARG A 1 102 ? 7.441 -2.354 -0.864 1.00 12.71 102 ARG A C 1
ATOM 781 O O . ARG A 1 102 ? 7.727 -2.280 -2.062 1.00 13.49 102 ARG A O 1
ATOM 789 N N . ILE A 1 103 ? 6.217 -2.449 -0.404 1.00 12.55 103 ILE A N 1
ATOM 790 C CA A ILE A 1 103 ? 5.079 -2.230 -1.246 0.50 12.02 103 ILE A CA 1
ATOM 791 C CA B ILE A 1 103 ? 5.044 -2.214 -1.270 0.50 13.51 103 ILE A CA 1
ATOM 792 C C . ILE A 1 103 ? 4.377 -0.996 -0.706 1.00 12.55 103 ILE A C 1
ATOM 793 O O . ILE A 1 103 ? 3.747 -1.040 0.340 1.00 12.99 103 ILE A O 1
ATOM 802 N N . LEU A 1 104 ? 4.516 0.100 -1.446 1.00 12.99 104 LEU A N 1
ATOM 803 C CA . LEU A 1 104 ? 3.970 1.387 -1.037 1.00 14.61 104 LEU A CA 1
ATOM 804 C C . LEU A 1 104 ? 4.570 1.762 0.320 1.00 16.00 104 LEU A C 1
ATOM 805 O O . LEU A 1 104 ? 5.796 2.004 0.405 1.00 24.23 104 LEU A O 1
ATOM 810 N N . ILE A 1 105 ? 3.846 1.695 1.421 1.00 14.08 105 ILE A N 1
ATOM 811 C CA . ILE A 1 105 ? 4.340 2.097 2.729 1.00 14.35 105 ILE A CA 1
ATOM 812 C C . ILE A 1 105 ? 4.656 0.923 3.640 1.00 15.59 105 ILE A C 1
ATOM 813 O O . ILE A 1 105 ? 5.032 1.158 4.781 1.00 18.03 105 ILE A O 1
ATOM 818 N N . LEU A 1 106 ? 4.525 -0.324 3.174 1.00 14.13 106 LEU A N 1
ATOM 819 C CA . LEU A 1 106 ? 4.802 -1.481 4.052 1.00 13.58 106 LEU A CA 1
ATOM 820 C C . LEU A 1 106 ? 6.014 -2.272 3.576 1.00 13.10 106 LEU A C 1
ATOM 821 O O . LEU A 1 106 ? 6.147 -2.571 2.413 1.00 15.31 106 LEU A O 1
ATOM 826 N N . PRO A 1 107 ? 6.875 -2.674 4.484 1.00 11.80 107 PRO A N 1
ATOM 827 C CA . PRO A 1 107 ? 7.940 -3.586 4.103 1.00 11.18 107 PRO A CA 1
ATOM 828 C C . PRO A 1 107 ? 7.372 -4.930 3.632 1.00 10.88 107 PRO A C 1
ATOM 829 O O . PRO A 1 107 ? 6.325 -5.364 4.161 1.00 11.32 107 PRO A O 1
ATOM 833 N N . ILE A 1 108 ? 8.107 -5.598 2.751 1.00 10.24 108 ILE A N 1
ATOM 834 C CA . ILE A 1 108 ? 7.679 -6.926 2.293 1.00 10.27 108 ILE A CA 1
ATOM 835 C C . ILE A 1 108 ? 8.866 -7.823 2.155 1.00 10.18 108 ILE A C 1
ATOM 836 O O . ILE A 1 108 ? 9.920 -7.418 1.704 1.00 10.69 108 ILE A O 1
ATOM 841 N N . THR A 1 109 ? 8.638 -9.097 2.500 1.00 10.17 109 THR A N 1
ATOM 842 C CA A THR A 1 109 ? 9.509 -10.171 2.035 0.50 9.95 109 THR A CA 1
ATOM 843 C CA B THR A 1 109 ? 9.517 -10.163 2.100 0.50 10.53 109 THR A CA 1
ATOM 844 C C . THR A 1 109 ? 8.606 -11.373 1.767 1.00 9.96 109 THR A C 1
ATOM 845 O O . THR A 1 109 ? 7.616 -11.591 2.448 1.00 10.80 109 THR A O 1
ATOM 852 N N . GLY A 1 110 ? 8.970 -12.145 0.749 1.00 9.54 110 GLY A N 1
ATOM 853 C CA . GLY A 1 110 ? 8.259 -13.389 0.502 1.00 10.32 110 GLY A CA 1
ATOM 854 C C . GLY A 1 110 ? 8.951 -14.203 -0.552 1.00 10.26 110 GLY A C 1
ATOM 855 O O . GLY A 1 110 ? 9.693 -13.681 -1.363 1.00 10.50 110 GLY A O 1
ATOM 856 N N . ASP A 1 111 ? 8.682 -15.499 -0.550 1.00 11.14 111 ASP A N 1
ATOM 857 C CA . ASP A 1 111 ? 9.212 -16.438 -1.533 1.00 11.47 111 ASP A CA 1
ATOM 858 C C . ASP A 1 111 ? 8.281 -17.628 -1.550 1.00 11.32 111 ASP A C 1
ATOM 859 O O . ASP A 1 111 ? 8.273 -18.430 -0.636 1.00 12.02 111 ASP A O 1
ATOM 864 N N . GLY A 1 112 ? 7.440 -17.667 -2.565 1.00 10.17 112 GLY A N 1
ATOM 865 C CA . GLY A 1 112 ? 6.368 -18.618 -2.564 1.00 10.99 112 GLY A CA 1
ATOM 866 C C . GLY A 1 112 ? 5.595 -18.648 -3.850 1.00 10.18 112 GLY A C 1
ATOM 867 O O . GLY A 1 112 ? 6.157 -18.366 -4.900 1.00 10.26 112 GLY A O 1
ATOM 868 N N . GLN A 1 113 ? 4.324 -18.990 -3.751 1.00 10.00 113 GLN A N 1
ATOM 869 C CA . GLN A 1 113 ? 3.481 -19.042 -4.912 1.00 9.64 113 GLN A CA 1
ATOM 870 C C . GLN A 1 113 ? 2.516 -17.882 -4.918 1.00 9.44 113 GLN A C 1
ATOM 871 O O . GLN A 1 113 ? 2.048 -17.421 -3.879 1.00 10.12 113 GLN A O 1
ATOM 877 N N . MET A 1 114 ? 2.200 -17.407 -6.124 1.00 9.62 114 MET A N 1
ATOM 878 C CA . MET A 1 114 ? 1.264 -16.315 -6.335 1.00 10.44 114 MET A CA 1
ATOM 879 C C . MET A 1 114 ? 0.041 -16.773 -7.114 1.00 10.63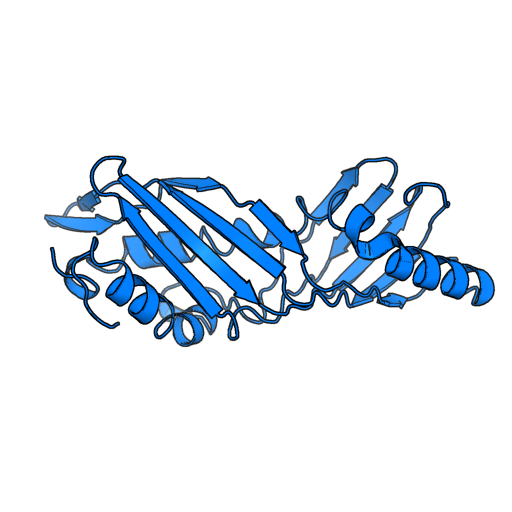 114 MET A C 1
ATOM 880 O O . MET A 1 114 ? 0.183 -17.561 -8.056 1.00 11.79 114 MET A O 1
ATOM 885 N N . LYS A 1 115 ? -1.109 -16.215 -6.758 1.00 10.88 115 LYS A N 1
ATOM 886 C CA . LYS A 1 115 ? -2.301 -16.270 -7.593 1.00 10.06 115 LYS A CA 1
ATOM 887 C C . LYS A 1 115 ? -2.908 -14.867 -7.564 1.00 11.30 115 LYS A C 1
ATOM 888 O O . LYS A 1 115 ? -3.397 -14.418 -6.535 1.00 12.24 115 LYS A O 1
ATOM 894 N N . LEU A 1 116 ? -2.810 -14.167 -8.687 1.00 10.48 116 LEU A N 1
ATOM 895 C CA A LEU A 1 116 ? -3.322 -12.843 -8.825 0.50 10.63 116 LEU A CA 1
ATOM 896 C CA B LEU A 1 116 ? -3.376 -12.855 -8.826 0.50 11.04 116 LEU A CA 1
ATOM 897 C C . LEU A 1 116 ? -4.581 -12.954 -9.701 1.00 10.85 116 LEU A C 1
ATOM 898 O O . LEU A 1 116 ? -4.470 -13.397 -10.851 1.00 13.65 116 LEU A O 1
ATOM 907 N N . LYS A 1 117 ? -5.709 -12.517 -9.190 1.00 10.89 117 LYS A N 1
ATOM 908 C CA . LYS A 1 117 ? -6.951 -12.567 -9.951 1.00 11.88 117 LYS A CA 1
ATOM 909 C C . LYS A 1 117 ? -7.317 -11.157 -10.365 1.00 12.12 117 LYS A C 1
ATOM 910 O O . LYS A 1 117 ? -7.297 -10.258 -9.541 1.00 14.16 117 LYS A O 1
ATOM 916 N N . LEU A 1 118 ? -7.578 -10.966 -11.643 1.00 12.33 118 LEU A N 1
ATOM 917 C CA . LEU A 1 118 ? -7.890 -9.676 -12.209 1.00 13.38 118 LEU A CA 1
ATOM 918 C C . LEU A 1 118 ? -9.303 -9.739 -12.791 1.00 13.42 118 LEU A C 1
ATOM 919 O O . LEU A 1 118 ? -9.608 -10.611 -13.588 1.00 15.69 118 LEU A O 1
ATOM 924 N N . LYS A 1 119 ? -10.169 -8.829 -12.371 1.00 12.85 119 LYS A N 1
ATOM 925 C CA . LYS A 1 119 ? -11.546 -8.817 -12.827 1.00 14.28 119 LYS A CA 1
ATOM 926 C C . LYS A 1 119 ? -11.771 -7.601 -13.688 1.00 12.92 119 LYS A C 1
ATOM 927 O O . LYS A 1 119 ? -11.550 -6.476 -13.272 1.00 13.86 119 LYS A O 1
ATOM 933 N N . ASN A 1 120 ? -12.230 -7.854 -14.907 1.00 14.41 120 ASN A N 1
ATOM 934 C CA . ASN A 1 120 ? -12.587 -6.836 -15.864 1.00 14.14 120 ASN A CA 1
ATOM 935 C C . ASN A 1 120 ? -11.398 -5.948 -16.171 1.00 13.58 120 ASN A C 1
ATOM 936 O O . ASN A 1 120 ? -11.463 -4.716 -16.073 1.00 14.65 120 ASN A O 1
ATOM 941 N N . ILE A 1 121 ? -10.328 -6.579 -16.633 1.00 12.98 121 ILE A N 1
ATOM 942 C CA . ILE A 1 121 ? -9.209 -5.830 -17.135 1.00 13.31 121 ILE A CA 1
ATOM 943 C C . ILE A 1 121 ? -9.463 -5.460 -18.596 1.00 13.66 121 ILE A C 1
ATOM 944 O O . ILE A 1 121 ? -9.737 -6.344 -19.399 1.00 15.52 121 ILE A O 1
ATOM 949 N N . HIS A 1 122 ? -9.350 -4.177 -18.909 1.00 13.65 122 HIS A N 1
ATOM 950 C CA . HIS A 1 122 ? -9.467 -3.659 -20.249 1.00 13.70 122 HIS A CA 1
ATOM 951 C C . HIS A 1 122 ? -8.112 -3.351 -20.808 1.00 14.55 122 HIS A C 1
ATOM 952 O O . HIS A 1 122 ? -7.241 -2.827 -20.111 1.00 16.45 122 HIS A O 1
ATOM 959 N N . ILE A 1 123 ? -7.907 -3.774 -22.055 1.00 14.31 123 ILE A N 1
ATOM 960 C CA . ILE A 1 123 ? -6.661 -3.651 -22.748 1.00 13.71 123 ILE A CA 1
ATOM 961 C C . ILE A 1 123 ? -6.874 -2.875 -24.048 1.00 13.87 123 ILE A C 1
ATOM 962 O O . ILE A 1 123 ? -7.818 -3.116 -24.766 1.00 14.65 123 ILE A O 1
ATOM 967 N N . HIS A 1 124 ? -6.010 -1.917 -24.318 1.00 14.13 124 HIS A N 1
ATOM 968 C CA . HIS A 1 124 ? -5.975 -1.149 -25.573 1.00 14.32 124 HIS A CA 1
ATOM 969 C C . HIS A 1 124 ? -4.646 -1.430 -26.267 1.00 13.70 124 HIS A C 1
ATOM 970 O O . HIS A 1 124 ? -3.580 -1.061 -25.774 1.00 14.34 124 HIS A O 1
ATOM 977 N N . LEU A 1 125 ? -4.721 -2.123 -27.391 1.00 14.60 125 LEU A N 1
ATOM 978 C CA . LEU A 1 125 ? -3.559 -2.524 -28.172 1.00 14.41 125 LEU A CA 1
ATOM 979 C C . LEU A 1 125 ? -3.547 -1.749 -29.485 1.00 13.86 125 LEU A C 1
ATOM 980 O O . LEU A 1 125 ? -4.550 -1.697 -30.183 1.00 15.92 125 LEU A O 1
ATOM 985 N N . VAL A 1 126 ? -2.414 -1.168 -29.845 1.00 13.66 126 VAL A N 1
ATOM 986 C CA . VAL A 1 126 ? -2.215 -0.536 -31.132 1.00 13.89 126 VAL A CA 1
ATOM 987 C C . VAL A 1 126 ? -1.034 -1.220 -31.798 1.00 13.43 126 VAL A C 1
ATOM 988 O O . VAL A 1 126 ? 0.014 -1.385 -31.158 1.00 14.96 126 VAL A O 1
ATOM 992 N N . VAL A 1 127 ? -1.214 -1.633 -33.048 1.00 13.06 127 VAL A N 1
ATOM 993 C CA . VAL A 1 127 ? -0.155 -2.301 -33.792 1.00 13.34 127 VAL A CA 1
ATOM 994 C C . VAL A 1 127 ? 0.056 -1.565 -35.097 1.00 13.99 127 VAL A C 1
ATOM 995 O O . VAL A 1 127 ? -0.915 -1.222 -35.782 1.00 15.83 127 VAL A O 1
ATOM 999 N N . SER A 1 128 ? 1.314 -1.321 -35.455 1.00 13.40 128 SER A N 1
ATOM 1000 C CA . SER A 1 128 ? 1.657 -0.838 -36.778 1.00 14.01 128 SER A CA 1
ATOM 1001 C C . SER A 1 128 ? 2.067 -1.984 -37.668 1.00 13.59 128 SER A C 1
ATOM 1002 O O . SER A 1 128 ? 2.666 -2.955 -37.202 1.00 15.76 128 SER A O 1
ATOM 1005 N N . TYR A 1 129 ? 1.717 -1.892 -38.947 1.00 13.13 129 TYR A N 1
ATOM 1006 C CA . TYR A 1 129 ? 2.002 -2.989 -39.873 1.00 15.29 129 TYR A CA 1
ATOM 1007 C C . TYR A 1 129 ? 2.374 -2.413 -41.226 1.00 15.57 129 TYR A C 1
ATOM 1008 O O . TYR A 1 129 ? 2.145 -1.240 -41.528 1.00 15.85 129 TYR A O 1
ATOM 1017 N N . GLU A 1 130 ? 2.894 -3.298 -42.055 1.00 16.94 130 GLU A N 1
ATOM 1018 C CA A GLU A 1 130 ? 3.103 -3.011 -43.457 0.50 19.57 130 GLU A CA 1
ATOM 1019 C CA B GLU A 1 130 ? 3.019 -2.991 -43.459 0.50 18.83 130 GLU A CA 1
ATOM 1020 C C . GLU A 1 130 ? 2.570 -4.192 -44.246 1.00 19.71 130 GLU A C 1
ATOM 1021 O O . GLU A 1 130 ? 2.735 -5.333 -43.816 1.00 19.18 130 GLU A O 1
ATOM 1032 N N . MET A 1 131 ? 1.948 -3.913 -45.383 1.00 20.08 131 MET A N 1
ATOM 1033 C CA . MET A 1 131 ? 1.566 -4.943 -46.328 1.00 20.93 131 MET A CA 1
ATOM 1034 C C . MET A 1 131 ? 2.776 -5.164 -47.207 1.00 20.59 131 MET A C 1
ATOM 1035 O O . MET A 1 131 ? 3.282 -4.214 -47.832 1.00 21.94 131 MET A O 1
ATOM 1040 N N . GLU A 1 132 ? 3.262 -6.397 -47.214 1.00 18.36 132 GLU A N 1
ATOM 1041 C CA . GLU A 1 132 ? 4.493 -6.729 -47.935 1.00 19.08 132 GLU A CA 1
ATOM 1042 C C . GLU A 1 132 ? 4.299 -7.929 -48.816 1.00 18.13 132 GLU A C 1
ATOM 1043 O O . GLU A 1 132 ? 3.698 -8.917 -48.399 1.00 18.63 132 GLU A O 1
ATOM 1049 N N . LYS A 1 133 ? 4.909 -7.885 -49.994 1.00 17.38 133 LYS A N 1
ATOM 1050 C CA . LYS A 1 133 ? 4.905 -9.033 -50.892 1.00 19.03 133 LYS A CA 1
ATOM 1051 C C . LYS A 1 133 ? 6.151 -9.848 -50.645 1.00 18.52 133 LYS A C 1
ATOM 1052 O O . LYS A 1 133 ? 7.243 -9.277 -50.607 1.00 19.69 133 LYS A O 1
ATOM 1058 N N . ASP A 1 134 ? 6.004 -11.169 -50.486 1.00 18.47 134 ASP A N 1
ATOM 1059 C CA . ASP A 1 134 ? 7.138 -12.060 -50.258 1.00 18.98 134 ASP A CA 1
ATOM 1060 C C . ASP A 1 134 ? 7.822 -12.401 -51.590 1.00 18.83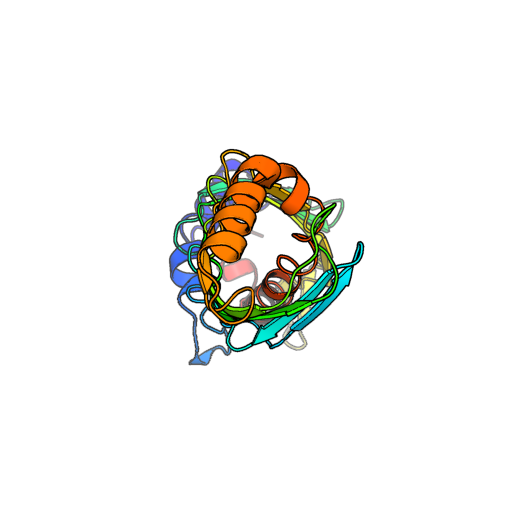 134 ASP A C 1
ATOM 1061 O O . ASP A 1 134 ? 7.476 -11.889 -52.636 1.00 18.09 134 ASP A O 1
ATOM 1066 N N . ALA A 1 135 ? 8.864 -13.219 -51.534 1.00 17.72 135 ALA A N 1
ATOM 1067 C CA . ALA A 1 135 ? 9.658 -13.519 -52.713 1.00 18.20 135 ALA A CA 1
ATOM 1068 C C . ALA A 1 135 ? 8.888 -14.240 -53.813 1.00 18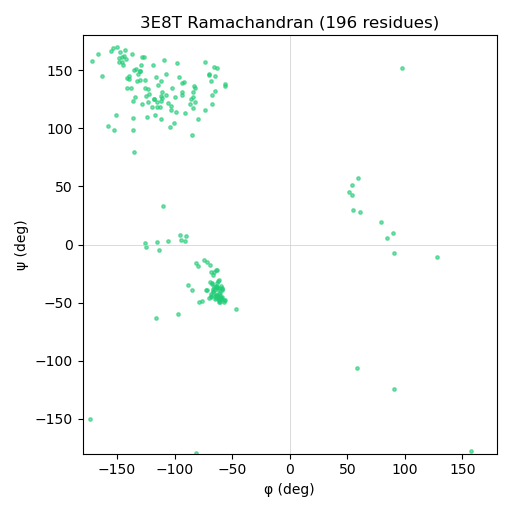.78 135 ALA A C 1
ATOM 1069 O O . ALA A 1 135 ? 9.312 -14.208 -54.979 1.00 20.06 135 ALA A O 1
ATOM 1071 N N . GLU A 1 136 ? 7.781 -14.902 -53.457 1.00 18.43 136 GLU A N 1
ATOM 1072 C CA . GLU A 1 136 ? 6.920 -15.546 -54.427 1.00 19.61 136 GLU A CA 1
ATOM 1073 C C . GLU A 1 136 ? 5.768 -14.652 -54.863 1.00 20.47 136 GLU A C 1
ATOM 1074 O O . GLU A 1 136 ? 4.884 -15.112 -55.597 1.00 23.57 136 GLU A O 1
ATOM 1080 N N . GLY A 1 137 ? 5.726 -13.409 -54.393 1.00 18.38 137 GLY A N 1
ATOM 1081 C CA . GLY A 1 137 ? 4.684 -12.485 -54.827 1.00 19.58 137 GLY A CA 1
ATOM 1082 C C . GLY A 1 137 ? 3.419 -12.484 -53.997 1.00 20.54 137 GLY A C 1
ATOM 1083 O O . GLY A 1 137 ? 2.422 -11.884 -54.424 1.00 23.40 137 GLY A O 1
ATOM 1084 N N . VAL A 1 138 ? 3.432 -13.153 -52.850 1.00 18.70 138 VAL A N 1
ATOM 1085 C CA . VAL A 1 138 ? 2.249 -13.263 -51.978 1.00 19.33 138 VAL A CA 1
ATOM 1086 C C . VAL A 1 138 ? 2.255 -12.183 -50.910 1.00 18.04 138 VAL A C 1
ATOM 1087 O O . VAL A 1 138 ? 3.229 -11.999 -50.212 1.00 17.16 138 VAL A O 1
ATOM 1091 N N . ASP A 1 139 ? 1.149 -11.471 -50.798 1.00 18.07 139 ASP A N 1
ATOM 1092 C CA . ASP A 1 139 ? 0.984 -10.383 -49.851 1.00 17.88 139 ASP A CA 1
ATOM 1093 C C . ASP A 1 139 ? 0.614 -10.897 -48.471 1.00 16.45 139 ASP A C 1
ATOM 1094 O O . ASP A 1 139 ? -0.257 -11.745 -48.295 1.00 16.66 139 ASP A O 1
ATOM 1099 N N . HIS A 1 140 ? 1.274 -10.348 -47.477 1.00 16.42 140 HIS A N 1
ATOM 1100 C CA . HIS A 1 140 ? 1.025 -10.634 -46.059 1.00 16.33 140 HIS A CA 1
ATOM 1101 C C . HIS A 1 140 ? 0.961 -9.344 -45.278 1.00 15.92 140 HIS A C 1
ATOM 1102 O O . HIS A 1 140 ? 1.674 -8.392 -45.605 1.00 17.19 140 HIS A O 1
ATOM 1109 N N . VAL A 1 141 ? 0.201 -9.350 -44.186 1.00 16.38 141 VAL A N 1
ATOM 1110 C CA . VAL A 1 141 ? 0.303 -8.285 -43.188 1.00 15.77 141 VAL A CA 1
ATOM 1111 C C . VAL A 1 141 ? 1.474 -8.589 -42.274 1.00 14.92 141 VAL A C 1
ATOM 1112 O O . VAL A 1 141 ? 1.505 -9.629 -41.627 1.00 15.72 141 VAL A O 1
ATOM 1116 N N . ILE A 1 142 ? 2.418 -7.647 -42.207 1.00 14.66 142 ILE A N 1
ATOM 1117 C CA . ILE A 1 142 ? 3.610 -7.789 -41.419 1.00 14.95 142 ILE A CA 1
ATOM 1118 C C . ILE A 1 142 ? 3.562 -6.795 -40.249 1.00 14.05 142 ILE A C 1
ATOM 1119 O O . ILE A 1 142 ? 3.686 -5.627 -40.439 1.00 15.48 142 ILE A O 1
ATOM 1124 N N . PHE A 1 143 ? 3.349 -7.324 -39.069 1.00 13.98 143 PHE A N 1
ATOM 1125 C CA . PHE A 1 143 ? 3.351 -6.502 -37.871 1.00 13.73 143 PHE A CA 1
ATOM 1126 C C . PHE A 1 143 ? 4.734 -5.967 -37.561 1.00 14.85 143 PHE A C 1
ATOM 1127 O O . PHE A 1 143 ? 5.722 -6.689 -37.678 1.00 16.75 143 PHE A O 1
ATOM 1135 N N . LYS A 1 144 ? 4.814 -4.709 -37.119 1.00 14.61 144 LYS A N 1
ATOM 1136 C CA . LYS A 1 144 ? 6.077 -4.034 -36.899 1.00 15.00 144 LYS A CA 1
ATOM 1137 C C . LYS A 1 144 ? 6.262 -3.694 -35.419 1.00 15.44 144 LYS A C 1
ATOM 1138 O O . LYS A 1 144 ? 7.248 -4.162 -34.779 1.00 18.89 144 LYS A O 1
ATOM 1144 N N . LYS A 1 145 ? 5.416 -2.868 -34.864 1.00 14.29 145 LYS A N 1
ATOM 1145 C CA . LYS A 1 145 ? 5.558 -2.427 -33.473 1.00 15.30 145 LYS A CA 1
ATOM 1146 C C . LYS A 1 145 ? 4.187 -2.458 -32.836 1.00 13.52 145 LYS A C 1
ATOM 1147 O O . LYS A 1 145 ? 3.163 -2.516 -33.536 1.00 13.41 145 LYS A O 1
ATOM 1153 N N . TYR A 1 146 ? 4.157 -2.411 -31.521 1.00 13.82 146 TYR A N 1
ATOM 1154 C CA . TYR A 1 146 ? 2.928 -2.301 -30.804 1.00 13.55 146 TYR A CA 1
ATOM 1155 C C . TYR A 1 146 ? 3.090 -1.472 -29.564 1.00 13.97 146 TYR A C 1
ATOM 1156 O O . TYR A 1 146 ? 4.215 -1.284 -29.017 1.00 15.17 146 TYR A O 1
ATOM 1165 N N . THR A 1 147 ? 1.949 -1.000 -29.070 1.00 14.56 147 THR A N 1
ATOM 1166 C CA . THR A 1 147 ? 1.818 -0.449 -27.723 1.00 14.64 147 THR A CA 1
ATOM 1167 C C . THR A 1 147 ? 0.613 -1.054 -27.038 1.00 13.51 147 THR A C 1
ATOM 1168 O O . THR A 1 147 ? -0.352 -1.392 -27.711 1.00 15.54 147 THR A O 1
ATOM 1172 N N . VAL A 1 148 ? 0.693 -1.231 -25.728 1.00 14.01 148 VAL A N 1
ATOM 1173 C CA A VAL A 1 148 ? -0.423 -1.727 -24.974 0.50 14.92 148 VAL A CA 1
ATOM 1174 C CA B VAL A 1 148 ? -0.428 -1.739 -24.943 0.50 14.43 148 VAL A CA 1
ATOM 1175 C C . VAL A 1 148 ? -0.579 -0.876 -23.730 1.00 13.82 148 VAL A C 1
ATOM 1176 O O . VAL A 1 148 ? 0.418 -0.528 -23.073 1.00 16.90 148 VAL A O 1
ATOM 1183 N N . THR A 1 149 ? -1.819 -0.592 -23.402 1.00 14.10 149 THR A N 1
ATOM 1184 C CA . THR A 1 149 ? -2.195 -0.001 -22.138 1.00 14.40 149 THR A CA 1
ATOM 1185 C C . THR A 1 149 ? -3.304 -0.857 -21.504 1.00 14.38 149 THR A C 1
ATOM 1186 O O . THR A 1 149 ? -3.971 -1.608 -22.179 1.00 14.71 149 THR A O 1
ATOM 1190 N N . PHE A 1 150 ? -3.483 -0.689 -20.212 1.00 15.39 150 PHE A N 1
ATOM 1191 C CA . PHE A 1 150 ? -4.432 -1.484 -19.479 1.00 15.33 150 PHE A CA 1
ATOM 1192 C C . PHE A 1 150 ? -5.145 -0.651 -18.403 1.00 13.99 150 PHE A C 1
ATOM 1193 O O . PHE A 1 150 ? -4.640 0.395 -17.938 1.00 15.72 150 PHE A O 1
ATOM 1201 N N . ASP A 1 151 ? -6.286 -1.162 -17.997 1.00 14.13 151 ASP A N 1
ATOM 1202 C CA . ASP A 1 151 ? -7.044 -0.571 -16.896 1.00 14.57 151 ASP A CA 1
ATOM 1203 C C . ASP A 1 151 ? -7.815 -1.698 -16.219 1.00 13.26 151 ASP A C 1
ATOM 1204 O O . ASP A 1 151 ? -8.721 -2.287 -16.837 1.00 13.75 151 ASP A O 1
ATOM 1209 N N . VAL A 1 152 ? -7.445 -2.044 -14.987 1.00 12.61 152 VAL A N 1
ATOM 1210 C CA . VAL A 1 152 ? -8.215 -3.029 -14.218 1.00 12.37 152 VAL A CA 1
ATOM 1211 C C . VAL A 1 152 ? -9.418 -2.321 -13.652 1.00 13.26 152 VAL A C 1
ATOM 1212 O O . VAL A 1 152 ? -9.286 -1.425 -12.814 1.00 14.50 152 VAL A O 1
ATOM 1216 N N . LYS A 1 153 ? -10.603 -2.621 -14.204 1.00 13.31 153 LYS A N 1
ATOM 1217 C CA . LYS A 1 153 ? -11.769 -1.798 -13.852 1.00 14.52 153 LYS A CA 1
ATOM 1218 C C . LYS A 1 153 ? -12.525 -2.247 -12.630 1.00 16.31 153 LYS A C 1
ATOM 1219 O O . LYS A 1 153 ? -13.089 -1.397 -11.937 1.00 18.73 153 LYS A O 1
ATOM 1225 N N . ASP A 1 154 ? -12.622 -3.548 -12.363 1.00 15.09 154 ASP A N 1
ATOM 1226 C CA . ASP A 1 154 ? -13.466 -4.025 -11.281 1.00 15.76 154 ASP A CA 1
ATOM 1227 C C . ASP A 1 154 ? -12.703 -4.269 -10.022 1.00 14.62 154 ASP A C 1
ATOM 1228 O O . ASP A 1 154 ? -13.076 -3.696 -9.010 1.00 17.16 154 ASP A O 1
ATOM 1233 N N . ASN A 1 155 ? -11.708 -5.159 -10.046 1.00 14.31 155 ASN A N 1
ATOM 1234 C CA A ASN A 1 155 ? -10.863 -5.355 -8.880 0.50 13.99 155 ASN A CA 1
ATOM 1235 C CA B ASN A 1 155 ? -10.971 -5.547 -8.858 0.50 14.99 155 ASN A CA 1
ATOM 1236 C C . ASN A 1 155 ? -9.760 -6.353 -9.199 1.00 13.31 155 ASN A C 1
ATOM 1237 O O . ASN A 1 155 ? -9.695 -6.918 -10.272 1.00 14.20 155 ASN A O 1
ATOM 1246 N N . ALA A 1 156 ? -8.854 -6.446 -8.250 1.00 12.68 156 ALA A N 1
ATOM 1247 C CA . ALA A 1 156 ? -7.802 -7.420 -8.302 1.00 12.36 156 ALA A CA 1
ATOM 1248 C C . ALA A 1 156 ? -7.603 -7.977 -6.909 1.00 12.82 156 ALA A C 1
ATOM 1249 O O . ALA A 1 156 ? -7.709 -7.223 -5.923 1.00 12.92 156 ALA A O 1
ATOM 1251 N N . GLN A 1 157 ? -7.320 -9.278 -6.837 1.00 11.54 157 GLN A N 1
ATOM 1252 C CA . GLN A 1 157 ? -7.053 -9.933 -5.568 1.00 12.53 157 GLN A CA 1
ATOM 1253 C C . GLN A 1 157 ? -5.747 -10.641 -5.607 1.00 11.11 157 GLN A C 1
ATOM 1254 O O . GLN A 1 157 ? -5.338 -11.217 -6.623 1.00 13.63 157 GLN A O 1
ATOM 1260 N N . PHE A 1 158 ? -5.089 -10.559 -4.489 1.00 11.62 158 PHE A N 1
ATOM 1261 C CA . PHE A 1 158 ? -3.719 -11.015 -4.374 1.00 12.34 158 PHE A CA 1
ATOM 1262 C C . PHE A 1 158 ? -3.638 -12.167 -3.419 1.00 13.01 158 PHE A C 1
ATOM 1263 O O . PHE A 1 158 ? -3.954 -12.024 -2.244 1.00 16.48 158 PHE A O 1
ATOM 1271 N N . GLY A 1 159 ? -3.121 -13.269 -3.901 1.00 11.51 159 GLY A N 1
ATOM 1272 C CA . GLY A 1 159 ? -2.817 -14.449 -3.071 1.00 12.09 159 GLY A CA 1
ATOM 1273 C C . GLY A 1 159 ? -1.324 -14.687 -3.185 1.00 11.82 159 GLY A C 1
ATOM 1274 O O . GLY A 1 159 ? -0.806 -14.864 -4.283 1.00 12.41 159 GLY A O 1
ATOM 1275 N N . LEU A 1 160 ? -0.623 -14.604 -2.072 1.00 10.51 160 LEU A N 1
ATOM 1276 C CA . LEU A 1 160 ? 0.829 -14.820 -2.029 1.00 10.97 160 LEU A CA 1
ATOM 1277 C C . LEU A 1 160 ? 1.125 -15.715 -0.842 1.00 10.56 160 LEU A C 1
ATOM 1278 O O . LEU A 1 160 ? 0.707 -15.389 0.250 1.00 12.16 160 LEU A O 1
ATOM 1283 N N . THR A 1 161 ? 1.836 -16.807 -1.077 1.00 9.29 161 THR A N 1
ATOM 1284 C CA . THR A 1 161 ? 2.212 -17.698 0.011 1.00 9.53 161 THR A CA 1
ATOM 1285 C C . THR A 1 161 ? 3.620 -17.439 0.498 1.00 9.18 161 THR A C 1
ATOM 1286 O O . THR A 1 161 ? 4.457 -16.861 -0.172 1.00 9.75 161 THR A O 1
ATOM 1290 N N . ASN A 1 162 ? 3.847 -17.826 1.738 1.00 9.10 162 ASN A N 1
ATOM 1291 C CA . ASN A 1 162 ? 5.123 -17.641 2.422 1.00 8.92 162 ASN A CA 1
ATOM 1292 C C . ASN A 1 162 ? 5.622 -16.215 2.343 1.00 9.72 162 ASN A C 1
ATOM 1293 O O . ASN A 1 162 ? 6.828 -15.963 2.195 1.00 11.15 162 ASN A O 1
ATOM 1298 N N . LEU A 1 163 ? 4.716 -15.264 2.584 1.00 9.52 163 LEU A N 1
ATOM 1299 C CA . LEU A 1 163 ? 5.163 -13.936 2.987 1.00 9.70 163 LEU A CA 1
ATOM 1300 C C . LEU A 1 163 ? 5.718 -14.023 4.400 1.00 10.21 163 LEU A C 1
ATOM 1301 O O . LEU A 1 163 ? 5.226 -14.771 5.244 1.00 10.55 163 LEU A O 1
ATOM 1306 N N . PHE A 1 164 ? 6.723 -13.206 4.665 1.00 10.63 164 PHE A N 1
ATOM 1307 C CA . PHE A 1 164 ? 7.190 -12.949 6.036 1.00 10.72 164 PHE A CA 1
ATOM 1308 C C . PHE A 1 164 ? 7.535 -14.202 6.806 1.00 11.93 164 PHE A C 1
ATOM 1309 O O . PHE A 1 164 ? 7.190 -14.359 7.990 1.00 13.29 164 PHE A O 1
ATOM 1317 N N . ASN A 1 165 ? 8.207 -15.108 6.134 1.00 12.54 165 ASN A N 1
ATOM 1318 C CA . ASN A 1 165 ? 8.702 -16.296 6.852 1.00 14.82 165 ASN A CA 1
ATOM 1319 C C . ASN A 1 165 ? 7.593 -17.113 7.445 1.00 13.94 165 ASN A C 1
ATOM 1320 O O . ASN A 1 165 ? 7.791 -17.808 8.443 1.00 16.16 165 ASN A O 1
ATOM 1325 N N . GLY A 1 166 ? 6.426 -17.073 6.840 1.00 12.60 166 GLY A N 1
ATOM 1326 C CA . GLY A 1 166 ? 5.308 -17.855 7.345 1.00 11.91 166 GLY A CA 1
ATOM 1327 C C . GLY A 1 166 ? 4.500 -17.235 8.459 1.00 11.80 166 GLY A C 1
ATOM 1328 O O . GLY A 1 166 ? 3.596 -17.874 9.013 1.00 14.10 166 GLY A O 1
ATOM 1329 N N . ASN A 1 167 ? 4.798 -15.979 8.822 1.00 11.86 167 ASN A N 1
ATOM 1330 C CA . ASN A 1 167 ? 4.105 -15.338 9.917 1.00 13.13 167 ASN A CA 1
ATOM 1331 C C . ASN A 1 167 ? 2.684 -14.932 9.548 1.00 12.75 167 ASN A C 1
ATOM 1332 O O . ASN A 1 167 ? 2.478 -14.065 8.695 1.00 13.27 167 ASN A O 1
ATOM 1337 N N . LYS A 1 168 ? 1.718 -15.527 10.202 1.00 13.53 168 LYS A N 1
ATOM 1338 C CA . LYS A 1 168 ? 0.361 -15.334 9.783 1.00 14.16 168 LYS A CA 1
ATOM 1339 C C . LYS A 1 168 ? -0.129 -13.915 9.985 1.00 13.72 168 LYS A C 1
ATOM 1340 O O . LYS A 1 168 ? -0.838 -13.380 9.140 1.00 14.73 168 LYS A O 1
ATOM 1346 N N . GLU A 1 169 ? 0.212 -13.296 11.103 1.00 15.17 169 GLU A N 1
ATOM 1347 C CA . GLU A 1 169 ? -0.264 -11.931 11.344 1.00 16.66 169 GLU A CA 1
ATOM 1348 C C . GLU A 1 169 ? 0.246 -10.974 10.282 1.00 14.11 169 GLU A C 1
ATOM 1349 O O . GLU A 1 169 ? -0.526 -10.151 9.756 1.00 14.64 169 GLU A O 1
ATOM 1355 N N . LEU A 1 170 ? 1.529 -11.037 10.007 1.00 13.62 170 LEU A N 1
ATOM 1356 C CA . LEU A 1 170 ? 2.096 -10.136 8.996 1.00 13.23 170 LEU A CA 1
ATOM 1357 C C . LEU A 1 170 ? 1.583 -10.441 7.595 1.00 11.81 170 LEU A C 1
ATOM 1358 O O . LEU A 1 170 ? 1.309 -9.536 6.805 1.00 11.89 170 LEU A O 1
ATOM 1363 N N . SER A 1 171 ? 1.463 -11.713 7.275 1.00 11.48 171 SER A N 1
ATOM 1364 C CA . SER A 1 171 ? 0.900 -12.118 6.001 1.00 11.48 171 SER A CA 1
ATOM 1365 C C . SER A 1 171 ? -0.513 -11.666 5.807 1.00 11.86 171 SER A C 1
ATOM 1366 O O . SER A 1 171 ? -0.847 -11.040 4.789 1.00 11.30 171 SER A O 1
ATOM 1369 N N . ASP A 1 172 ? -1.364 -11.870 6.806 1.00 11.75 172 ASP A N 1
ATOM 1370 C CA . ASP A 1 172 ? -2.753 -11.434 6.733 1.00 13.67 172 ASP A CA 1
ATOM 1371 C C . ASP A 1 172 ? -2.836 -9.918 6.554 1.00 13.95 172 ASP A C 1
ATOM 1372 O O . ASP A 1 172 ? -3.639 -9.439 5.769 1.00 14.53 172 ASP A O 1
ATOM 1377 N N . THR A 1 173 ? -2.034 -9.195 7.308 1.00 14.22 173 THR A N 1
ATOM 1378 C CA . THR A 1 173 ? -2.036 -7.731 7.199 1.00 13.30 173 THR A CA 1
ATOM 1379 C C . THR A 1 173 ? -1.646 -7.278 5.778 1.00 11.51 173 THR A C 1
ATOM 1380 O O . THR A 1 173 ? -2.292 -6.411 5.184 1.00 13.17 173 THR A O 1
ATOM 1384 N N . MET A 1 174 ? -0.649 -7.909 5.176 1.00 11.11 174 MET A N 1
ATOM 1385 C CA . MET A 1 174 ? -0.204 -7.564 3.830 1.00 11.00 174 MET A CA 1
ATOM 1386 C C . MET A 1 174 ? -1.221 -7.923 2.772 1.00 11.27 174 MET A C 1
ATOM 1387 O O . MET A 1 174 ? -1.518 -7.145 1.882 1.00 11.13 174 MET A O 1
ATOM 1392 N N . LEU A 1 175 ? -1.820 -9.100 2.898 1.00 11.49 175 LEU A N 1
ATOM 1393 C CA . LEU A 1 175 ? -2.787 -9.482 1.881 1.00 12.17 175 LEU A CA 1
ATOM 1394 C C . LEU A 1 175 ? -3.990 -8.583 1.926 1.00 12.14 175 LEU A C 1
ATOM 1395 O O . LEU A 1 175 ? -4.529 -8.215 0.879 1.00 12.83 175 LEU A O 1
ATOM 1400 N N . THR A 1 176 ? -4.420 -8.209 3.122 1.00 13.35 176 THR A N 1
ATOM 1401 C CA . THR A 1 176 ? -5.497 -7.251 3.280 1.00 13.62 176 THR A CA 1
ATOM 1402 C C . THR A 1 176 ? -5.117 -5.899 2.628 1.00 12.45 176 THR A C 1
ATOM 1403 O O . THR A 1 176 ? -5.917 -5.278 1.937 1.00 13.60 176 THR A O 1
ATOM 1407 N N . PHE A 1 177 ? -3.928 -5.437 2.910 1.00 11.49 177 PHE A N 1
ATOM 1408 C CA . PHE A 1 177 ? -3.397 -4.192 2.351 1.00 10.64 177 PHE A CA 1
ATOM 1409 C C . PHE A 1 177 ? -3.397 -4.229 0.829 1.00 10.89 177 PHE A C 1
ATOM 1410 O O . PHE A 1 177 ? -3.793 -3.247 0.202 1.00 11.31 177 PHE A O 1
ATOM 1418 N N . LEU A 1 178 ? -2.913 -5.304 0.241 1.00 10.04 178 LEU A N 1
ATOM 1419 C CA . LEU A 1 178 ? -2.887 -5.377 -1.186 1.00 10.53 178 LEU A CA 1
ATOM 1420 C C . LEU A 1 178 ? -4.271 -5.318 -1.809 1.00 10.68 178 LEU A C 1
ATOM 1421 O O . LEU A 1 178 ? -4.516 -4.596 -2.794 1.00 11.53 178 LEU A O 1
ATOM 1426 N N . ASN A 1 179 ? -5.202 -6.079 -1.225 1.00 10.73 179 ASN A N 1
ATOM 1427 C CA . ASN A 1 179 ? -6.522 -6.087 -1.772 1.00 11.12 179 ASN A CA 1
ATOM 1428 C C . ASN A 1 179 ? -7.209 -4.751 -1.583 1.00 12.69 179 ASN A C 1
ATOM 1429 O O . ASN A 1 179 ? -7.987 -4.329 -2.441 1.00 15.37 179 ASN A O 1
ATOM 1434 N N . GLN A 1 180 ? -6.942 -4.061 -0.480 1.00 12.00 180 GLN A N 1
ATOM 1435 C CA . GLN A 1 180 ? -7.547 -2.734 -0.289 1.00 14.05 180 GLN A CA 1
ATOM 1436 C C . GLN A 1 180 ? -7.021 -1.701 -1.267 1.00 13.26 180 GLN A C 1
ATOM 1437 O O . GLN A 1 180 ? -7.757 -0.793 -1.687 1.00 16.39 180 GLN A O 1
ATOM 1443 N N . ASN A 1 181 ? -5.773 -1.832 -1.639 1.00 10.82 181 ASN A N 1
ATOM 1444 C CA . ASN A 1 181 ? -5.097 -0.867 -2.474 1.00 10.62 181 ASN A CA 1
ATOM 1445 C C . ASN A 1 181 ? -4.842 -1.456 -3.853 1.00 9.92 181 ASN A C 1
ATOM 1446 O O . ASN A 1 181 ? -3.910 -1.105 -4.517 1.00 10.31 181 ASN A O 1
ATOM 1451 N N . TRP A 1 182 ? -5.770 -2.308 -4.283 1.00 10.76 182 TRP A N 1
ATOM 1452 C CA . TRP A 1 182 ? -5.560 -3.042 -5.517 1.00 11.09 182 TRP A CA 1
ATOM 1453 C C . TRP A 1 182 ? -5.363 -2.145 -6.712 1.00 10.93 182 TRP A C 1
ATOM 1454 O O . TRP A 1 182 ? -4.564 -2.459 -7.597 1.00 9.94 182 TRP A O 1
ATOM 1465 N N . LYS A 1 183 ? -6.102 -1.045 -6.805 1.00 10.39 183 LYS A N 1
ATOM 1466 C CA . LYS A 1 183 ? -5.995 -0.233 -7.997 1.00 10.63 183 LYS A CA 1
ATOM 1467 C C . LYS A 1 183 ? -4.635 0.455 -8.086 1.00 9.82 183 LYS A C 1
ATOM 1468 O O . LYS A 1 183 ? -3.960 0.434 -9.105 1.00 10.19 183 LYS A O 1
ATOM 1474 N N . GLN A 1 184 ? -4.194 1.032 -6.968 1.00 9.03 184 GLN A N 1
ATOM 1475 C CA . GLN A 1 184 ? -2.885 1.654 -6.915 1.00 9.76 184 GLN A CA 1
ATOM 1476 C C . GLN A 1 184 ? -1.792 0.627 -7.250 1.00 10.19 184 GLN A C 1
ATOM 1477 O O . GLN A 1 184 ? -0.852 0.932 -7.969 1.00 10.89 184 GLN A O 1
ATOM 1483 N N . VAL A 1 185 ? -1.886 -0.586 -6.666 1.00 9.82 185 VAL A N 1
ATOM 1484 C CA . VAL A 1 185 ? -0.898 -1.607 -6.930 1.00 9.87 185 VAL A CA 1
ATOM 1485 C C . VAL A 1 185 ? -0.883 -1.960 -8.409 1.00 10.68 185 VAL A C 1
ATOM 1486 O O . VAL A 1 185 ? 0.188 -2.112 -9.005 1.00 10.95 185 VAL A O 1
ATOM 1490 N N . SER A 1 186 ? -2.066 -2.067 -9.037 1.00 10.49 186 SER A N 1
ATOM 1491 C CA . SER A 1 186 ? -2.105 -2.372 -10.463 1.00 10.89 186 SER A CA 1
ATOM 1492 C C . SER A 1 186 ? -1.425 -1.268 -11.292 1.00 11.12 186 SER A C 1
ATOM 1493 O O . SER A 1 186 ? -0.745 -1.559 -12.282 1.00 12.48 186 SER A O 1
ATOM 1496 N N . GLU A 1 187 ? -1.607 -0.009 -10.909 1.00 11.97 187 GLU A N 1
ATOM 1497 C CA A GLU A 1 187 ? -0.993 1.096 -11.674 0.50 12.84 187 GLU A CA 1
ATOM 1498 C CA B GLU A 1 187 ? -1.011 1.086 -11.663 0.50 12.61 187 GLU A CA 1
ATOM 1499 C C . GLU A 1 187 ? 0.507 1.167 -11.453 1.00 13.23 187 GLU A C 1
ATOM 1500 O O . GLU A 1 187 ? 1.255 1.537 -12.339 1.00 16.22 187 GLU A O 1
ATOM 1511 N N . GLU A 1 188 ? 0.988 0.796 -10.290 1.00 12.15 188 GLU A N 1
ATOM 1512 C CA . GLU A 1 188 ? 2.428 0.794 -10.024 1.00 12.80 188 GLU A CA 1
ATOM 1513 C C . GLU A 1 188 ? 3.171 -0.323 -10.718 1.00 12.52 188 GLU A C 1
ATOM 1514 O O . GLU A 1 188 ? 4.275 -0.114 -11.196 1.00 14.62 188 GLU A O 1
ATOM 1520 N N . PHE A 1 189 ? 2.576 -1.508 -10.775 1.00 12.10 189 PHE A N 1
ATOM 1521 C CA . PHE A 1 189 ? 3.350 -2.710 -11.130 1.00 12.92 189 PHE A CA 1
ATOM 1522 C C . PHE A 1 189 ? 2.801 -3.487 -12.295 1.00 13.70 189 PHE A C 1
ATOM 1523 O O . PHE A 1 189 ? 3.388 -4.489 -12.672 1.00 15.05 189 PHE A O 1
ATOM 1531 N N . GLY A 1 190 ? 1.683 -3.074 -12.867 1.00 12.73 190 GLY A N 1
ATOM 1532 C CA . GLY A 1 190 ? 1.098 -3.872 -13.942 1.00 13.07 190 GLY A CA 1
ATOM 1533 C C . GLY A 1 190 ? 1.901 -3.877 -15.209 1.00 14.22 190 GLY A C 1
ATOM 1534 O O . GLY A 1 190 ? 1.905 -4.884 -15.936 1.00 14.54 190 GLY A O 1
ATOM 1535 N N . LYS A 1 191 ? 2.585 -2.790 -15.519 1.00 13.47 191 LYS A N 1
ATOM 1536 C CA . LYS A 1 191 ? 3.264 -2.687 -16.822 1.00 15.34 191 LYS A CA 1
ATOM 1537 C C . LYS A 1 191 ? 4.265 -3.819 -17.101 1.00 14.43 191 LYS A C 1
ATOM 1538 O O . LYS A 1 191 ? 4.228 -4.406 -18.181 1.00 14.55 191 LYS A O 1
ATOM 1544 N N . PRO A 1 192 ? 5.181 -4.130 -16.166 1.00 14.76 192 PRO A N 1
ATOM 1545 C CA . PRO A 1 192 ? 6.088 -5.225 -16.477 1.00 15.00 192 PRO A CA 1
ATOM 1546 C C . PRO A 1 192 ? 5.418 -6.591 -16.664 1.00 14.01 192 PRO A C 1
ATOM 1547 O O . PRO A 1 192 ? 5.899 -7.453 -17.436 1.00 14.55 192 PRO A O 1
ATOM 1551 N N . VAL A 1 193 ? 4.341 -6.818 -15.929 1.00 13.55 193 VAL A N 1
ATOM 1552 C CA . VAL A 1 193 ? 3.617 -8.068 -16.059 1.00 14.91 193 VAL A CA 1
ATOM 1553 C C . VAL A 1 193 ? 2.896 -8.132 -17.408 1.00 14.73 193 VAL A C 1
ATOM 1554 O O . VAL A 1 193 ? 2.974 -9.106 -18.154 1.00 16.30 193 VAL A O 1
ATOM 1558 N N . MET A 1 194 ? 2.217 -7.038 -17.756 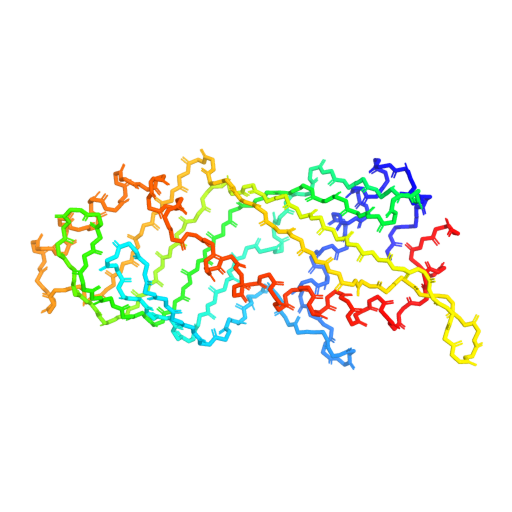1.00 14.29 194 MET A N 1
ATOM 1559 C CA A MET A 1 194 ? 1.574 -6.925 -19.059 0.50 15.55 194 MET A CA 1
ATOM 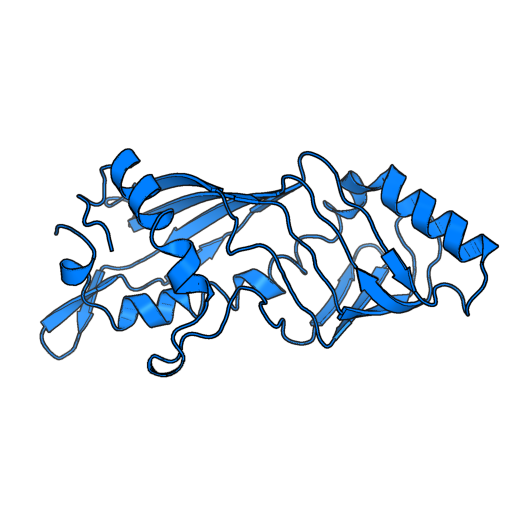1560 C CA B MET A 1 194 ? 1.579 -6.909 -19.059 0.50 15.26 194 MET A CA 1
ATOM 1561 C C . MET A 1 194 ? 2.601 -7.174 -20.161 1.00 16.03 194 MET A C 1
ATOM 1562 O O . MET A 1 194 ? 2.309 -7.872 -21.128 1.00 17.58 194 MET A O 1
ATOM 1571 N N . GLU A 1 195 ? 3.787 -6.580 -20.043 1.00 15.78 195 GLU A N 1
ATOM 1572 C CA . GLU A 1 195 ? 4.800 -6.694 -21.104 1.00 16.49 195 GLU A CA 1
ATOM 1573 C C . GLU A 1 195 ? 5.281 -8.120 -21.237 1.00 16.38 195 GLU A C 1
ATOM 1574 O O . GLU A 1 195 ? 5.580 -8.592 -22.352 1.00 16.51 195 GLU A O 1
ATOM 1580 N N . ALA A 1 196 ? 5.412 -8.845 -20.131 1.00 15.37 196 ALA A N 1
ATOM 1581 C CA . ALA A 1 196 ? 5.887 -10.251 -20.177 1.00 15.36 196 ALA A CA 1
ATOM 1582 C C . ALA A 1 196 ? 4.915 -11.046 -21.056 1.00 15.32 196 ALA A C 1
ATOM 1583 O O . ALA A 1 196 ? 5.295 -11.965 -21.796 1.00 17.11 196 ALA A O 1
ATOM 1585 N N . ALA A 1 197 ? 3.640 -10.718 -20.938 1.00 14.61 197 ALA A N 1
ATOM 1586 C CA . ALA A 1 197 ? 2.646 -11.413 -21.754 1.00 13.55 197 ALA A CA 1
ATOM 1587 C C . ALA A 1 197 ? 2.603 -10.881 -23.176 1.00 13.33 197 ALA A C 1
ATOM 1588 O O . ALA A 1 197 ? 2.586 -11.643 -24.140 1.00 13.96 197 ALA A O 1
ATOM 1590 N N . ALA A 1 198 ? 2.526 -9.555 -23.297 1.00 13.47 198 ALA A N 1
ATOM 1591 C CA . ALA A 1 198 ? 2.321 -8.943 -24.600 1.00 14.28 198 ALA A CA 1
ATOM 1592 C C . ALA A 1 198 ? 3.446 -9.242 -25.580 1.00 14.55 198 ALA A C 1
ATOM 1593 O O . ALA A 1 198 ? 3.218 -9.438 -26.764 1.00 15.65 198 ALA A O 1
ATOM 1595 N N . LYS A 1 199 ? 4.683 -9.276 -25.103 1.00 15.57 199 LYS A N 1
ATOM 1596 C CA . LYS A 1 199 ? 5.779 -9.497 -26.038 1.00 16.99 199 LYS A CA 1
ATOM 1597 C C . LYS A 1 199 ? 5.670 -10.880 -26.679 1.00 17.38 199 LYS A C 1
ATOM 1598 O O . LYS A 1 199 ? 5.919 -11.041 -27.886 1.00 17.09 199 LYS A O 1
ATOM 1604 N N . LYS A 1 200 ? 5.226 -11.873 -25.903 1.00 16.31 200 LYS A N 1
ATOM 1605 C CA A LYS A 1 200 ? 5.051 -13.235 -26.400 0.50 16.47 200 LYS A CA 1
ATOM 1606 C CA B LYS A 1 200 ? 5.092 -13.208 -26.446 0.50 16.97 200 LYS A CA 1
ATOM 1607 C C . LYS A 1 200 ? 3.866 -13.336 -27.347 1.00 15.46 200 LYS A C 1
ATOM 1608 O O . LYS A 1 200 ? 3.948 -13.978 -28.399 1.00 16.39 200 LYS A O 1
ATOM 1619 N N . ILE A 1 201 ? 2.743 -12.759 -26.951 1.00 14.86 201 ILE A N 1
ATOM 1620 C CA . ILE A 1 201 ? 1.568 -12.770 -27.797 1.00 14.69 201 ILE A CA 1
ATOM 1621 C C . ILE A 1 201 ? 1.834 -12.056 -29.123 1.00 15.02 201 ILE A C 1
ATOM 1622 O O . ILE A 1 201 ? 1.476 -12.568 -30.197 1.00 15.97 201 ILE A O 1
ATOM 1627 N N . PHE A 1 202 ? 2.455 -10.887 -29.084 1.00 14.89 202 PHE A N 1
ATOM 1628 C CA . PHE A 1 202 ? 2.755 -10.178 -30.313 1.00 15.01 202 PHE A CA 1
ATOM 1629 C C . PHE A 1 202 ? 3.635 -10.987 -31.242 1.00 16.29 202 PHE A C 1
ATOM 1630 O O . PHE A 1 202 ? 3.417 -11.048 -32.454 1.00 15.17 202 PHE A O 1
ATOM 1638 N N . LYS A 1 203 ? 4.688 -11.592 -30.704 1.00 14.76 203 LYS A N 1
ATOM 1639 C CA A LYS A 1 203 ? 5.576 -12.374 -31.537 0.50 16.03 203 LYS A CA 1
ATOM 1640 C CA B LYS A 1 203 ? 5.593 -12.449 -31.475 0.50 15.97 203 LYS A CA 1
ATOM 1641 C C . LYS A 1 203 ? 4.800 -13.500 -32.239 1.00 15.06 203 LYS A C 1
ATOM 1642 O O . LYS A 1 203 ? 5.031 -13.792 -33.408 1.00 15.81 203 LYS A O 1
ATOM 1653 N N . ASN A 1 204 ? 3.883 -14.157 -31.530 1.00 14.60 204 ASN A N 1
ATOM 1654 C CA . ASN A 1 204 ? 3.089 -15.237 -32.108 1.00 15.98 204 ASN A CA 1
ATOM 1655 C C . ASN A 1 204 ? 2.106 -14.770 -33.163 1.00 16.14 204 ASN A C 1
ATOM 1656 O O . ASN A 1 204 ? 1.992 -15.390 -34.236 1.00 16.52 204 ASN A O 1
ATOM 1661 N N . ILE A 1 205 ? 1.402 -13.675 -32.910 1.00 15.76 205 ILE A N 1
ATOM 1662 C CA . ILE A 1 205 ? 0.487 -13.143 -33.949 1.00 15.61 205 ILE A CA 1
ATOM 1663 C C . ILE A 1 205 ? 1.270 -12.681 -35.185 1.00 14.79 205 ILE A C 1
ATOM 1664 O O . ILE A 1 205 ? 0.854 -12.945 -36.331 1.00 15.79 205 ILE A O 1
ATOM 1669 N N . LYS A 1 206 ? 2.379 -11.996 -34.965 1.00 14.25 206 LYS A N 1
ATOM 1670 C CA . LYS A 1 206 ? 3.233 -11.563 -36.062 1.00 14.92 206 LYS A CA 1
ATOM 1671 C C . LYS A 1 206 ? 3.687 -12.732 -36.920 1.00 15.57 206 LYS A C 1
ATOM 1672 O O . LYS A 1 206 ? 3.617 -12.690 -38.155 1.00 15.12 206 LYS A O 1
ATOM 1678 N N . HIS A 1 207 ? 4.152 -13.781 -36.282 1.00 15.74 207 HIS A N 1
ATOM 1679 C CA . HIS A 1 207 ? 4.582 -14.980 -36.982 1.00 15.85 207 HIS A CA 1
ATOM 1680 C C . HIS A 1 207 ? 3.456 -15.591 -37.793 1.00 16.60 207 HIS A C 1
ATOM 1681 O O . HIS A 1 207 ? 3.646 -15.991 -38.975 1.00 16.71 207 HIS A O 1
ATOM 1688 N N . PHE A 1 208 ? 2.290 -15.696 -37.179 1.00 15.86 208 PHE A N 1
ATOM 1689 C CA . PHE A 1 208 ? 1.131 -16.308 -37.855 1.00 17.31 208 PHE A CA 1
ATOM 1690 C C . PHE A 1 208 ? 0.759 -15.510 -39.081 1.00 16.45 208 PHE A C 1
ATOM 1691 O O . PHE A 1 208 ? 0.600 -16.048 -40.199 1.00 16.41 208 PHE A O 1
ATOM 1699 N N . LEU A 1 209 ? 0.621 -14.199 -38.931 1.00 15.23 209 LEU A N 1
ATOM 1700 C CA . LEU A 1 209 ? 0.251 -13.372 -40.080 1.00 16.00 209 LEU A CA 1
ATOM 1701 C C . LEU A 1 209 ? 1.308 -13.307 -41.166 1.00 17.71 209 LEU A C 1
ATOM 1702 O O . LEU A 1 209 ? 1.006 -13.134 -42.344 1.00 17.30 209 LEU A O 1
ATOM 1707 N N . ALA A 1 210 ? 2.556 -13.493 -40.806 1.00 15.78 210 ALA A N 1
ATOM 1708 C CA . ALA A 1 210 ? 3.629 -13.513 -41.825 1.00 17.50 210 ALA A CA 1
ATOM 1709 C C . ALA A 1 210 ? 3.606 -14.772 -42.689 1.00 19.05 210 ALA A C 1
ATOM 1710 O O . ALA A 1 210 ? 4.236 -14.791 -43.732 1.00 21.11 210 ALA A O 1
ATOM 1712 N N . LYS A 1 211 ? 2.887 -15.794 -42.267 1.00 17.61 211 LYS A N 1
ATOM 1713 C CA . LYS A 1 211 ? 2.840 -17.050 -43.006 1.00 19.28 211 LYS A CA 1
ATOM 1714 C C . LYS A 1 211 ? 1.484 -17.376 -43.597 1.00 18.40 211 LYS A C 1
ATOM 1715 O O . LYS A 1 211 ? 1.406 -18.328 -44.385 1.00 22.56 211 LYS A O 1
ATOM 1721 N N . VAL A 1 212 ? 0.450 -16.580 -43.324 1.00 19.39 212 VAL A N 1
ATOM 1722 C CA . VAL A 1 212 ? -0.889 -16.784 -43.863 1.00 20.51 212 VAL A CA 1
ATOM 1723 C C . VAL A 1 212 ? -1.179 -15.629 -44.821 1.00 22.50 212 VAL A C 1
ATOM 1724 O O . VAL A 1 212 ? -1.178 -14.485 -44.422 1.00 22.77 212 VAL A O 1
ATOM 1728 N N . PRO A 1 213 ? -1.405 -15.910 -46.125 1.00 20.98 213 PRO A N 1
ATOM 1729 C CA . PRO A 1 213 ? -1.668 -14.829 -47.064 1.00 21.03 213 PRO A CA 1
ATOM 1730 C C . PRO A 1 213 ? -2.854 -14.010 -46.597 1.00 21.14 213 PRO A C 1
ATOM 1731 O O . PRO A 1 213 ? -3.847 -14.571 -46.140 1.00 21.26 213 PRO A O 1
ATOM 1735 N N . ILE A 1 214 ? -2.758 -12.703 -46.701 1.00 20.30 214 ILE A N 1
ATOM 1736 C CA . ILE A 1 214 ? -3.812 -11.841 -46.201 1.00 20.66 214 ILE A CA 1
ATOM 1737 C C . ILE A 1 214 ? -5.118 -12.119 -46.940 1.00 21.73 214 ILE A C 1
ATOM 1738 O O . ILE A 1 214 ? -6.196 -12.018 -46.354 1.00 22.36 214 ILE A O 1
ATOM 1743 N N . ALA A 1 215 ? -5.028 -12.524 -48.201 1.00 23.34 215 ALA A N 1
ATOM 1744 C CA . ALA A 1 215 ? -6.215 -12.838 -48.979 1.00 24.75 215 ALA A CA 1
ATOM 1745 C C . ALA A 1 215 ? -6.992 -14.028 -48.427 1.00 26.17 215 ALA A C 1
ATOM 1746 O O . ALA A 1 215 ? -8.179 -14.175 -48.741 1.00 28.95 215 ALA A O 1
ATOM 1748 N N . GLU A 1 216 ? -6.352 -14.893 -47.653 1.00 26.62 216 GLU A N 1
ATOM 1749 C CA . GLU A 1 216 ? -7.009 -16.086 -47.086 1.00 28.25 216 GLU A CA 1
ATOM 1750 C C . GLU A 1 216 ? -7.843 -15.767 -45.864 1.00 28.14 216 GLU A C 1
ATOM 1751 O O . GLU A 1 216 ? -8.731 -16.555 -45.490 1.00 31.16 216 GLU A O 1
ATOM 1757 N N . ILE A 1 217 ? -7.595 -14.620 -45.235 1.00 26.63 217 ILE A N 1
ATOM 1758 C CA . ILE A 1 217 ? -8.295 -14.277 -44.001 1.00 27.64 217 ILE A CA 1
ATOM 1759 C C . ILE A 1 217 ? -8.997 -12.934 -44.036 1.00 26.60 217 ILE A C 1
ATOM 1760 O O . ILE A 1 217 ? -9.604 -12.549 -43.045 1.00 28.73 217 ILE A O 1
ATOM 1765 N N . ALA A 1 218 ? -8.929 -12.229 -45.154 1.00 26.31 218 ALA A N 1
ATOM 1766 C CA . ALA A 1 218 ? -9.565 -10.924 -45.323 1.00 27.62 218 ALA A CA 1
ATOM 1767 C C . ALA A 1 218 ? -9.836 -10.655 -46.787 1.00 30.28 218 ALA A C 1
ATOM 1768 O O . ALA A 1 218 ? -9.295 -11.345 -47.654 1.00 29.15 218 ALA A O 1
ATOM 1770 N N . ASN A 1 219 ? -10.658 -9.641 -47.047 1.00 31.99 219 ASN A N 1
ATOM 1771 C CA . ASN A 1 219 ? -11.036 -9.251 -48.405 1.00 34.01 219 ASN A CA 1
ATOM 1772 C C . ASN A 1 219 ? -10.228 -8.047 -48.845 1.00 37.46 219 ASN A C 1
ATOM 1773 O O . ASN A 1 219 ? -10.478 -6.919 -48.387 1.00 39.61 219 ASN A O 1
ATOM 1778 N N . VAL A 1 220 ? -9.250 -8.312 -49.715 1.00 39.84 220 VAL A N 1
ATOM 1779 C CA . VAL A 1 220 ? -8.335 -7.307 -50.276 1.00 40.42 220 VAL A CA 1
ATOM 1780 C C . VAL A 1 220 ? -7.924 -6.236 -49.270 1.00 42.83 220 VAL A C 1
ATOM 1781 O O . VAL A 1 220 ? -6.736 -6.091 -48.956 1.00 45.30 220 VAL A O 1
#

Sequence (216 aa):
VEKCNLEDSACMTSAFQQQALPTFVAGLPDHGVEVMDVLDDLDDFAFDLSGLQFTLKEEGKLKGLLKKGAVIDNVKWDLKKKNIEVDFHLDATTVKGHYTAGGRIILILPITTGDGQMKLLKLKNIHIHLVVSYEEMEKDAEGVDHVIFKKYTVVTFDVKDNNAQFGLTNLFNGNKELSDTMLTFLNQNWKQVSEEEFGKPVMMEAAAKKKIFKKNIKHFLAKVPIAEIANV

InterPro domains:
  IPR010562 Haemolymph juvenile hormone binding [PF06585] (13-237)
  IPR010562 Haemolymph juvenile hormone binding [SM00700] (19-240)
  IPR038606 Takeout superfamily [G3DSA:3.15.10.30] (21-240)

CATH classification: 3.15.10.30